Protein AF-A0A7K2NU21-F1 (afdb_monomer_lite)

Sequence (194 aa):
ALTDKDRYQELVTDAHPSIAAFGGMFLLMIFLDFVLEDREIKWLGWLERPLAKLGRIDMLSVCIALIVLLVSATTFGAHAHQHGGTHADKAETVLLAGVAGLITYMVVGGLSGFFEQRLEDEEEREQAAEEKAERAGRPGSPVKLAGKAAFFMFLYLEVLDASFSFDGVIGAFAITNDIVLMALGLGIGAMYVR

Structure (mmCIF, N/CA/C/O backbone):
data_AF-A0A7K2NU21-F1
#
_entry.id   AF-A0A7K2NU21-F1
#
loop_
_atom_site.group_PDB
_atom_site.id
_atom_site.type_symbol
_atom_site.label_atom_id
_atom_site.label_alt_id
_atom_site.label_comp_id
_atom_site.label_asym_id
_atom_site.label_entity_id
_atom_site.label_seq_id
_atom_site.pdbx_PDB_ins_code
_atom_site.Cartn_x
_atom_site.Cartn_y
_atom_site.Cartn_z
_atom_site.occupancy
_atom_site.B_iso_or_equiv
_atom_site.auth_seq_id
_atom_site.auth_comp_id
_atom_site.auth_asym_id
_atom_site.auth_atom_id
_atom_site.pdbx_PDB_model_num
ATOM 1 N N . ALA A 1 1 ? 19.300 -18.934 -9.047 1.00 54.84 1 ALA A N 1
ATOM 2 C CA . ALA A 1 1 ? 19.909 -18.340 -7.840 1.00 54.84 1 ALA A CA 1
ATOM 3 C C . ALA A 1 1 ? 21.140 -19.121 -7.379 1.00 54.84 1 ALA A C 1
ATOM 5 O O . ALA A 1 1 ? 22.228 -18.596 -7.534 1.00 54.84 1 ALA A O 1
ATOM 6 N N . LEU A 1 2 ? 21.010 -20.356 -6.865 1.00 54.38 2 LEU A N 1
ATOM 7 C CA . LEU A 1 2 ? 22.159 -21.104 -6.309 1.00 54.38 2 LEU A CA 1
ATOM 8 C C . LEU A 1 2 ? 23.004 -21.872 -7.345 1.00 54.38 2 LEU A C 1
ATOM 10 O O . LEU A 1 2 ? 24.168 -22.145 -7.084 1.00 54.38 2 LEU A O 1
ATOM 14 N N . THR A 1 3 ? 22.434 -22.226 -8.500 1.00 68.25 3 THR A N 1
ATOM 15 C CA . THR A 1 3 ? 23.104 -23.075 -9.512 1.00 68.25 3 THR A CA 1
ATOM 16 C C . THR A 1 3 ? 23.469 -22.321 -10.792 1.00 68.25 3 THR A C 1
ATOM 18 O O . THR A 1 3 ? 24.432 -22.678 -11.457 1.00 68.25 3 THR A O 1
ATOM 21 N N . ASP A 1 4 ? 22.712 -21.273 -11.124 1.00 69.56 4 ASP A N 1
ATOM 22 C CA . ASP A 1 4 ? 22.934 -20.401 -12.279 1.00 69.56 4 ASP A CA 1
ATOM 23 C C . ASP A 1 4 ? 22.433 -18.993 -11.911 1.00 69.56 4 ASP A C 1
ATOM 25 O O . ASP A 1 4 ? 21.267 -18.815 -11.510 1.00 69.56 4 ASP A O 1
ATOM 29 N N . LYS A 1 5 ? 23.358 -18.030 -11.902 1.00 69.06 5 LYS A N 1
ATOM 30 C CA . LYS A 1 5 ? 23.140 -16.655 -11.432 1.00 69.06 5 LYS A CA 1
ATOM 31 C C . LYS A 1 5 ? 22.675 -15.756 -12.576 1.00 69.06 5 LYS A C 1
ATOM 33 O O . LYS A 1 5 ? 21.717 -15.008 -12.392 1.00 69.06 5 LYS A O 1
ATOM 38 N N . ASP A 1 6 ? 23.279 -15.903 -13.750 1.00 70.88 6 ASP A N 1
ATOM 39 C CA . ASP A 1 6 ? 23.033 -15.045 -14.910 1.00 70.88 6 ASP A CA 1
ATOM 40 C C . ASP A 1 6 ? 21.632 -15.277 -15.478 1.00 70.88 6 ASP A C 1
ATOM 42 O O . ASP A 1 6 ? 20.859 -14.334 -15.643 1.00 70.88 6 ASP A O 1
ATOM 46 N N . ARG A 1 7 ? 21.229 -16.546 -15.624 1.00 70.94 7 ARG A N 1
ATOM 47 C CA . ARG A 1 7 ? 19.871 -16.900 -16.063 1.00 70.94 7 ARG A CA 1
ATOM 48 C C . ARG A 1 7 ? 18.784 -16.437 -15.088 1.00 70.94 7 ARG A C 1
ATOM 50 O O . ARG A 1 7 ? 17.663 -16.141 -15.490 1.00 70.94 7 ARG A O 1
ATOM 57 N N . TYR A 1 8 ? 19.088 -16.390 -13.792 1.00 67.94 8 TYR A N 1
ATOM 58 C CA . TYR A 1 8 ? 18.149 -15.878 -12.792 1.00 67.94 8 TYR A CA 1
ATOM 59 C C . TYR A 1 8 ? 18.015 -14.355 -12.877 1.00 67.94 8 TYR A C 1
ATOM 61 O O . TYR A 1 8 ? 16.905 -13.832 -12.824 1.00 67.94 8 TYR A O 1
ATOM 69 N N . GLN A 1 9 ? 19.137 -13.653 -13.038 1.00 66.38 9 GLN A N 1
ATOM 70 C CA . GLN A 1 9 ? 19.158 -12.203 -13.195 1.00 66.38 9 GLN A CA 1
ATOM 71 C C . GLN A 1 9 ? 18.398 -11.763 -14.452 1.00 66.38 9 GLN A C 1
ATOM 73 O O . GLN A 1 9 ? 17.650 -10.788 -14.396 1.00 66.38 9 GLN A O 1
ATOM 78 N N . GLU A 1 10 ? 18.523 -12.505 -15.552 1.00 70.75 10 GLU A N 1
ATOM 79 C CA . GLU A 1 10 ? 17.780 -12.261 -16.792 1.00 70.75 10 GLU A CA 1
ATOM 80 C C . GLU A 1 10 ? 16.262 -12.396 -16.578 1.00 70.75 10 GLU A C 1
ATOM 82 O O . GLU A 1 10 ? 15.519 -11.452 -16.840 1.00 70.75 10 GLU A O 1
ATOM 87 N N . LEU A 1 11 ? 15.807 -13.498 -15.966 1.00 70.06 11 LEU A N 1
ATOM 88 C CA . LEU A 1 11 ? 14.386 -13.724 -15.662 1.00 70.06 11 LEU A CA 1
ATOM 89 C C . LEU A 1 11 ? 13.786 -12.666 -14.720 1.00 70.06 11 LEU A C 1
ATOM 91 O O . LEU A 1 11 ? 12.651 -12.234 -14.919 1.00 70.06 11 LEU A O 1
ATOM 95 N N . VAL A 1 12 ? 14.528 -12.234 -13.695 1.00 65.19 12 VAL A N 1
ATOM 96 C CA . VAL A 1 12 ? 14.066 -11.193 -12.759 1.00 65.19 12 VAL A CA 1
ATOM 97 C C . VAL A 1 12 ? 13.996 -9.830 -13.442 1.00 65.19 12 VAL A C 1
ATOM 99 O O . VAL A 1 12 ? 13.019 -9.104 -13.262 1.00 65.19 12 VAL A O 1
ATOM 102 N N . THR A 1 13 ? 14.994 -9.496 -14.260 1.00 68.56 13 THR A N 1
ATOM 103 C CA . THR A 1 13 ? 15.014 -8.235 -15.015 1.00 68.56 13 THR A CA 1
ATOM 104 C C . THR A 1 13 ? 13.856 -8.184 -16.010 1.00 68.56 13 THR A C 1
ATOM 106 O O . THR A 1 13 ? 13.206 -7.149 -16.156 1.00 68.56 13 THR A O 1
ATOM 109 N N . ASP A 1 14 ? 13.529 -9.315 -16.634 1.00 69.50 14 ASP A N 1
ATOM 110 C CA . ASP A 1 14 ? 12.402 -9.410 -17.555 1.00 69.50 14 ASP A CA 1
ATOM 111 C C . ASP A 1 14 ? 11.036 -9.293 -16.881 1.00 69.50 14 ASP A C 1
ATOM 113 O O . ASP A 1 14 ? 10.115 -8.725 -17.482 1.00 69.50 14 ASP A O 1
ATOM 117 N N . ALA A 1 15 ? 10.914 -9.786 -15.645 1.00 71.88 15 ALA A N 1
ATOM 118 C CA . ALA A 1 15 ? 9.712 -9.682 -14.823 1.00 71.88 15 ALA A CA 1
ATOM 119 C C . ALA A 1 15 ? 9.545 -8.300 -14.168 1.00 71.88 15 ALA A C 1
ATOM 121 O O . ALA A 1 15 ? 8.423 -7.925 -13.815 1.00 71.88 15 ALA A O 1
ATOM 122 N N . HIS A 1 16 ? 10.620 -7.517 -14.040 1.00 71.19 16 HIS A N 1
ATOM 123 C CA . HIS A 1 16 ? 10.625 -6.228 -13.345 1.00 71.19 16 HIS A CA 1
ATOM 124 C C . HIS A 1 16 ? 9.524 -5.251 -13.811 1.00 71.19 16 HIS A C 1
ATOM 126 O O . HIS A 1 16 ? 8.860 -4.679 -12.948 1.00 71.19 16 HIS A O 1
ATOM 132 N N . PRO A 1 17 ? 9.227 -5.080 -15.120 1.00 77.75 17 PRO A N 1
ATOM 133 C CA . PRO A 1 17 ? 8.130 -4.214 -15.563 1.00 77.75 17 PRO A CA 1
ATOM 134 C C . PRO A 1 17 ? 6.755 -4.664 -15.052 1.00 77.75 17 PRO A C 1
ATOM 136 O O . PRO A 1 17 ? 5.925 -3.829 -14.707 1.00 77.75 17 PRO A O 1
ATOM 139 N N . SER A 1 18 ? 6.520 -5.976 -14.966 1.00 80.94 18 SER A N 1
ATOM 140 C CA . SER A 1 18 ? 5.251 -6.529 -14.478 1.00 80.94 18 SER A CA 1
ATOM 141 C C . SER A 1 18 ? 5.103 -6.361 -12.964 1.00 80.94 18 SER A C 1
ATOM 143 O O . SER A 1 18 ? 4.056 -5.927 -12.491 1.00 80.94 18 SER A O 1
ATOM 145 N N . ILE A 1 19 ? 6.179 -6.615 -12.213 1.00 81.62 19 ILE A N 1
ATOM 146 C CA . ILE A 1 19 ? 6.216 -6.461 -10.755 1.00 81.62 19 ILE A CA 1
ATOM 147 C C . ILE A 1 19 ? 6.038 -4.985 -10.386 1.00 81.62 19 ILE A C 1
ATOM 149 O O . ILE A 1 19 ? 5.215 -4.656 -9.532 1.00 81.62 19 ILE A O 1
ATOM 153 N N . ALA A 1 20 ? 6.756 -4.092 -11.072 1.00 82.94 20 ALA A N 1
ATOM 154 C CA . ALA A 1 20 ? 6.665 -2.655 -10.858 1.00 82.94 20 ALA A CA 1
ATOM 155 C C . ALA A 1 20 ? 5.278 -2.102 -11.213 1.00 82.94 20 ALA A C 1
ATOM 157 O O . ALA A 1 20 ? 4.764 -1.266 -10.481 1.00 82.94 20 ALA A O 1
ATOM 158 N N . ALA A 1 21 ? 4.646 -2.578 -12.291 1.00 86.31 21 ALA A N 1
ATOM 159 C CA . ALA A 1 21 ? 3.298 -2.150 -12.661 1.00 86.31 21 ALA A CA 1
ATOM 160 C C . ALA A 1 21 ? 2.237 -2.647 -11.667 1.00 86.31 21 ALA A C 1
ATOM 162 O O . ALA A 1 21 ? 1.394 -1.865 -11.232 1.00 86.31 21 ALA A O 1
ATOM 163 N N . PHE A 1 22 ? 2.300 -3.921 -11.269 1.00 90.25 22 PHE A N 1
ATOM 164 C CA . PHE A 1 22 ? 1.383 -4.502 -10.287 1.00 90.25 22 PHE A CA 1
ATOM 165 C C . PHE A 1 22 ? 1.494 -3.805 -8.926 1.00 90.25 22 PHE A C 1
ATOM 167 O O . PHE A 1 22 ? 0.512 -3.264 -8.416 1.00 90.25 22 PHE A O 1
ATOM 174 N N . GLY A 1 23 ? 2.703 -3.779 -8.356 1.00 87.88 23 GLY A N 1
ATOM 175 C CA . GLY A 1 23 ? 2.950 -3.171 -7.050 1.00 87.88 23 GLY A CA 1
ATOM 176 C C . GLY A 1 23 ? 2.789 -1.654 -7.080 1.00 87.88 23 GLY A C 1
ATOM 177 O O . GLY A 1 23 ? 2.201 -1.079 -6.171 1.00 87.88 23 GLY A O 1
ATOM 178 N N . GLY A 1 24 ? 3.239 -1.004 -8.155 1.00 88.81 24 GLY A N 1
ATOM 179 C CA . GLY A 1 24 ? 3.106 0.438 -8.344 1.00 88.81 24 GLY A CA 1
ATOM 180 C C . GLY A 1 24 ? 1.651 0.888 -8.401 1.00 88.81 24 GLY A C 1
ATOM 181 O O . GLY A 1 24 ? 1.316 1.884 -7.773 1.00 88.81 24 GLY A O 1
ATOM 182 N N . MET A 1 25 ? 0.769 0.138 -9.070 1.00 92.62 25 MET A N 1
ATOM 183 C CA . MET A 1 25 ? -0.666 0.444 -9.081 1.00 92.62 25 MET A CA 1
ATOM 184 C C . MET A 1 25 ? -1.323 0.251 -7.717 1.00 92.62 25 MET A C 1
ATOM 186 O O . MET A 1 25 ? -2.142 1.074 -7.316 1.00 92.62 25 MET A O 1
ATOM 190 N N . PHE A 1 26 ? -0.945 -0.800 -6.989 1.00 90.94 26 PHE A N 1
ATOM 191 C CA . PHE A 1 26 ? -1.434 -1.031 -5.632 1.00 90.94 26 PHE A CA 1
ATOM 192 C C . PHE A 1 26 ? -1.012 0.098 -4.677 1.00 90.94 26 PHE A C 1
ATOM 194 O O . PHE A 1 26 ? -1.845 0.670 -3.977 1.00 90.94 26 PHE A O 1
ATOM 201 N N . LEU A 1 27 ? 0.269 0.479 -4.696 1.00 90.44 27 LEU A N 1
ATOM 202 C CA . LEU A 1 27 ? 0.791 1.580 -3.882 1.00 90.44 27 LEU A CA 1
ATOM 203 C C . LEU A 1 27 ? 0.230 2.938 -4.313 1.00 90.44 27 LEU A C 1
ATOM 205 O O . LEU A 1 27 ? -0.032 3.781 -3.460 1.00 90.44 27 LEU A O 1
ATOM 209 N N . LEU A 1 28 ? 0.013 3.153 -5.614 1.00 91.81 28 LEU A N 1
ATOM 210 C CA . LEU A 1 28 ? -0.624 4.364 -6.127 1.00 91.81 28 LEU A CA 1
ATOM 211 C C . LEU A 1 28 ? -2.051 4.502 -5.594 1.00 91.81 28 LEU A C 1
ATOM 213 O O . LEU A 1 28 ? -2.435 5.604 -5.221 1.00 91.81 28 LEU A O 1
ATOM 217 N N . MET A 1 29 ? -2.814 3.408 -5.529 1.00 91.75 29 MET A N 1
ATOM 218 C CA . MET A 1 29 ? -4.151 3.421 -4.933 1.00 91.75 29 MET A CA 1
ATOM 219 C C . MET A 1 29 ? -4.101 3.803 -3.452 1.00 91.75 29 MET A C 1
ATOM 221 O O . MET A 1 29 ? -4.783 4.746 -3.065 1.00 91.75 29 MET A O 1
ATOM 225 N N . ILE A 1 30 ? -3.229 3.167 -2.658 1.00 89.56 30 ILE A N 1
ATOM 226 C CA . ILE A 1 30 ? -3.031 3.531 -1.241 1.00 89.56 30 ILE A CA 1
ATOM 227 C C . ILE A 1 30 ? -2.660 5.010 -1.107 1.00 89.56 30 ILE A C 1
ATOM 229 O O . ILE A 1 30 ? -3.207 5.725 -0.273 1.00 89.56 30 ILE A O 1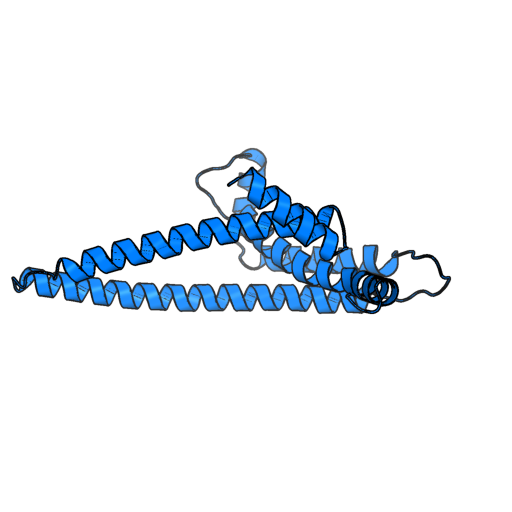
ATOM 233 N N . PHE A 1 31 ? -1.730 5.484 -1.935 1.00 88.75 31 PHE A N 1
ATOM 234 C CA . PHE A 1 31 ? -1.276 6.868 -1.910 1.00 88.75 31 PHE A CA 1
ATOM 235 C C . PHE A 1 31 ? -2.388 7.853 -2.275 1.00 88.75 31 PHE A C 1
ATOM 237 O O . PHE A 1 31 ? -2.521 8.884 -1.620 1.00 88.75 31 PHE A O 1
ATOM 244 N N . LEU A 1 32 ? -3.171 7.565 -3.318 1.00 88.75 32 LEU A N 1
ATOM 245 C CA . LEU A 1 32 ? -4.267 8.428 -3.749 1.00 88.75 32 LEU A CA 1
ATOM 246 C C . LEU A 1 32 ? -5.380 8.459 -2.708 1.00 88.75 32 LEU A C 1
ATOM 248 O O . LEU A 1 32 ? -5.830 9.552 -2.377 1.00 88.75 32 LEU A O 1
ATOM 252 N N . ASP A 1 33 ? -5.771 7.309 -2.166 1.00 86.62 33 ASP A N 1
ATOM 253 C CA . ASP A 1 33 ? -6.796 7.239 -1.125 1.00 86.62 33 ASP A CA 1
ATOM 254 C C . ASP A 1 33 ? -6.329 7.981 0.130 1.00 86.62 33 ASP A C 1
ATOM 256 O O . ASP A 1 33 ? -7.052 8.839 0.628 1.00 86.62 33 ASP A O 1
ATOM 260 N N . PHE A 1 34 ? -5.071 7.792 0.543 1.00 84.69 34 PHE A N 1
ATOM 261 C CA . PHE A 1 34 ? -4.473 8.583 1.614 1.00 84.69 34 PHE A CA 1
ATOM 262 C C . PHE A 1 34 ? -4.521 10.082 1.289 1.00 84.69 34 PHE A C 1
ATOM 264 O O . PHE A 1 34 ? -5.067 10.873 2.045 1.00 84.69 34 PHE A O 1
ATOM 271 N N . VAL A 1 35 ? -3.960 10.539 0.171 1.00 83.81 35 VAL A N 1
ATOM 272 C CA . VAL A 1 35 ? -3.847 11.978 -0.132 1.00 83.81 35 VAL A CA 1
ATOM 273 C C . VAL A 1 35 ? -5.205 12.674 -0.293 1.00 83.81 35 VAL A C 1
ATOM 275 O O . VAL A 1 35 ? -5.314 13.870 -0.008 1.00 83.81 35 VAL A O 1
ATOM 278 N N . LEU A 1 36 ? -6.218 11.951 -0.761 1.00 83.56 36 LEU A N 1
ATOM 279 C CA . LEU A 1 36 ? -7.566 12.463 -0.978 1.00 83.56 36 LEU A CA 1
ATOM 280 C C . LEU A 1 36 ? -8.442 12.410 0.288 1.00 83.56 36 LEU A C 1
ATOM 282 O O . LEU A 1 36 ? -9.469 13.085 0.331 1.00 83.56 36 LEU A O 1
ATOM 286 N N . GLU A 1 37 ? -8.032 11.682 1.324 1.00 81.75 37 GLU A N 1
ATOM 287 C CA . GLU A 1 37 ? -8.730 11.610 2.608 1.00 81.75 37 GLU A CA 1
ATOM 288 C C . GLU A 1 37 ? -8.662 12.931 3.401 1.00 81.75 37 GLU A C 1
ATOM 290 O O . GLU A 1 37 ? -7.644 13.635 3.434 1.00 81.75 37 GLU A O 1
ATOM 295 N N . ASP A 1 38 ? -9.757 13.275 4.088 1.00 77.00 38 ASP A N 1
ATOM 296 C CA . ASP A 1 38 ? -9.816 14.460 4.946 1.00 77.00 38 ASP A CA 1
ATOM 297 C C . ASP A 1 38 ? -9.231 14.174 6.337 1.00 77.00 38 ASP A C 1
ATOM 299 O O . ASP A 1 38 ? -9.943 13.838 7.280 1.00 77.00 38 ASP A O 1
ATOM 303 N N . ARG A 1 39 ? -7.910 14.321 6.472 1.00 77.25 39 ARG A N 1
ATOM 304 C CA . ARG A 1 39 ? -7.205 14.144 7.753 1.00 77.25 39 ARG A CA 1
ATOM 305 C C . ARG A 1 39 ? -7.237 15.386 8.644 1.00 77.25 39 ARG A C 1
ATOM 307 O O . ARG A 1 39 ? -7.166 16.521 8.166 1.00 77.25 39 ARG A O 1
ATOM 314 N N . GLU A 1 40 ? -7.201 15.161 9.959 1.00 69.56 40 GLU A N 1
ATOM 315 C CA . GLU A 1 40 ? -7.105 16.224 10.973 1.00 69.56 40 GLU A CA 1
ATOM 316 C C . GLU A 1 40 ? -5.756 16.965 10.930 1.00 69.56 40 GLU A C 1
ATOM 318 O O . GLU A 1 40 ? -5.703 18.194 11.027 1.00 69.56 40 GLU A O 1
ATOM 323 N N . ILE A 1 41 ? -4.657 16.228 10.733 1.00 73.81 41 ILE A N 1
ATOM 324 C CA . ILE A 1 41 ? -3.298 16.778 10.660 1.00 73.81 41 ILE A CA 1
ATOM 325 C C . ILE A 1 41 ? -2.892 16.914 9.189 1.00 73.81 41 ILE A C 1
ATOM 327 O O . ILE A 1 41 ? -2.601 15.922 8.521 1.00 73.81 41 ILE A O 1
ATOM 331 N N . LYS A 1 42 ? -2.837 18.159 8.698 1.00 76.75 42 LYS A N 1
ATOM 332 C CA . LYS A 1 42 ? -2.416 18.497 7.326 1.00 76.75 42 LYS A CA 1
ATOM 333 C C . LYS A 1 42 ? -1.029 19.129 7.346 1.00 76.75 42 LYS A C 1
ATOM 335 O O . LYS A 1 42 ? -0.877 20.236 7.864 1.00 76.75 42 LYS A O 1
ATOM 340 N N . TRP A 1 43 ? -0.026 18.454 6.785 1.00 75.56 43 TRP A N 1
ATOM 341 C CA . TRP A 1 43 ? 1.353 18.964 6.735 1.00 75.56 43 TRP A CA 1
ATOM 342 C C . TRP A 1 43 ? 1.483 20.101 5.711 1.00 75.56 43 TRP A C 1
ATOM 344 O O . TRP A 1 43 ? 2.119 21.118 5.986 1.00 75.56 43 TRP A O 1
ATOM 354 N N . LEU A 1 44 ? 0.826 19.974 4.551 1.00 76.94 44 LEU A N 1
ATOM 355 C CA . LEU A 1 44 ? 0.770 20.984 3.488 1.00 76.94 44 LEU A CA 1
ATOM 356 C C . LEU A 1 44 ? -0.678 21.448 3.250 1.00 76.94 44 LEU A C 1
ATOM 358 O O . LEU A 1 44 ? -1.292 21.183 2.215 1.00 76.94 44 LEU A O 1
ATOM 362 N N . GLY A 1 45 ? -1.223 22.233 4.182 1.00 74.94 45 GLY A N 1
ATOM 363 C CA . GLY A 1 45 ? -2.631 22.658 4.155 1.00 74.94 45 GLY A CA 1
ATOM 364 C C . GLY A 1 45 ? -3.111 23.369 2.875 1.00 74.94 45 GLY A C 1
ATOM 365 O O . GLY A 1 45 ? -4.292 23.288 2.548 1.00 74.94 45 GLY A O 1
ATOM 366 N N . TRP A 1 46 ? -2.238 24.043 2.120 1.00 82.56 46 TRP A N 1
ATOM 367 C CA . TRP A 1 46 ? -2.597 24.689 0.845 1.00 82.56 46 TRP A CA 1
ATOM 368 C C . TRP A 1 46 ? -2.857 23.714 -0.317 1.00 82.56 46 TRP A C 1
ATOM 370 O O . TRP A 1 46 ? -3.685 24.010 -1.176 1.00 82.56 46 TRP A O 1
ATOM 380 N N . LEU A 1 47 ? -2.191 22.556 -0.321 1.00 77.69 47 LEU A N 1
ATOM 381 C CA . LEU A 1 47 ? -2.315 21.514 -1.341 1.00 77.69 47 LEU A CA 1
ATOM 382 C C . LEU A 1 47 ? -3.331 20.456 -0.897 1.00 77.69 47 LEU A C 1
ATOM 384 O O . LEU A 1 47 ? -4.149 20.011 -1.690 1.00 77.69 47 LEU A O 1
ATOM 388 N N . GLU A 1 48 ? -3.354 20.122 0.393 1.00 76.94 48 GLU A N 1
ATOM 389 C CA . GLU A 1 48 ? -4.254 19.103 0.942 1.00 76.94 48 GLU A CA 1
ATOM 390 C C . GLU A 1 48 ? -5.720 19.563 1.005 1.00 76.94 48 GLU A C 1
ATOM 392 O O . GLU A 1 48 ? -6.622 18.760 0.813 1.00 76.94 48 GLU A O 1
ATOM 397 N N . ARG A 1 49 ? -6.012 20.856 1.217 1.00 75.00 49 ARG A N 1
ATOM 398 C CA . ARG A 1 49 ? -7.402 21.365 1.238 1.00 75.00 49 ARG A CA 1
ATOM 399 C C . ARG A 1 49 ? -8.166 21.184 -0.086 1.00 75.00 49 ARG A C 1
ATOM 401 O O . ARG A 1 49 ? -9.317 20.747 -0.025 1.00 75.00 49 ARG A O 1
ATOM 408 N N . PRO A 1 50 ? -7.616 21.537 -1.266 1.00 77.06 50 PRO A N 1
ATOM 409 C CA . PRO A 1 50 ? -8.295 21.265 -2.530 1.00 77.06 50 PRO A CA 1
ATOM 410 C C . PRO A 1 50 ? -8.340 19.766 -2.849 1.00 77.06 50 PRO A C 1
ATOM 412 O O . PRO A 1 50 ? -9.368 19.308 -3.340 1.00 77.06 50 PRO A O 1
ATOM 415 N N . LEU A 1 51 ? -7.293 18.999 -2.525 1.00 76.50 51 LEU A N 1
ATOM 416 C CA . LEU A 1 51 ? -7.251 17.552 -2.779 1.00 76.50 51 LEU A CA 1
ATOM 417 C C . LEU A 1 51 ? -8.264 16.782 -1.916 1.00 76.50 51 LEU A C 1
ATOM 419 O O . LEU A 1 51 ? -9.038 16.006 -2.467 1.00 76.50 51 LEU A O 1
ATOM 423 N N . ALA A 1 52 ? -8.392 17.102 -0.626 1.00 75.31 52 ALA A N 1
ATOM 424 C CA . ALA A 1 52 ? -9.427 16.537 0.248 1.00 75.31 52 ALA A CA 1
ATOM 425 C C . ALA A 1 52 ? -10.853 16.856 -0.242 1.00 75.31 52 ALA A C 1
ATOM 427 O O . ALA A 1 52 ? -11.794 16.084 -0.072 1.00 75.31 52 ALA A O 1
ATOM 428 N N . LYS A 1 53 ? -11.042 18.001 -0.916 1.00 73.25 53 LYS A N 1
ATOM 429 C CA . LYS A 1 53 ? -12.333 18.342 -1.528 1.00 73.25 53 LYS A CA 1
ATOM 430 C C . LYS A 1 53 ? -12.640 17.477 -2.756 1.00 73.25 53 LYS A C 1
ATOM 432 O O . LYS A 1 53 ? -13.816 17.195 -2.983 1.00 73.25 53 LYS A O 1
ATOM 437 N N . LEU A 1 54 ? -11.620 17.083 -3.525 1.00 72.94 54 LEU A N 1
ATOM 438 C CA . LEU A 1 54 ? -11.743 16.137 -4.641 1.00 72.94 54 LEU A CA 1
ATOM 439 C C . LEU A 1 54 ? -11.954 14.694 -4.154 1.00 72.94 54 LEU A C 1
ATOM 441 O O . LEU A 1 54 ? -12.648 13.940 -4.829 1.00 72.94 54 LEU A O 1
ATOM 445 N N . GLY A 1 55 ? -11.423 14.341 -2.982 1.00 66.19 55 GLY A N 1
ATOM 446 C CA . GLY A 1 55 ? -11.557 13.011 -2.381 1.00 66.19 55 GLY A CA 1
ATOM 447 C C . GLY A 1 55 ? -12.955 12.613 -1.929 1.00 66.19 55 GLY A C 1
ATOM 448 O O . GLY A 1 55 ? -13.211 11.439 -1.722 1.00 66.19 55 GLY A O 1
ATOM 449 N N . ARG A 1 56 ? -13.908 13.552 -1.875 1.00 66.31 56 ARG A N 1
ATOM 450 C CA . ARG A 1 56 ? -15.333 13.237 -1.652 1.00 66.31 56 ARG A CA 1
ATOM 451 C C . ARG A 1 56 ? -15.980 12.404 -2.762 1.00 66.31 56 ARG A C 1
ATOM 453 O O . ARG A 1 56 ? -17.145 12.037 -2.642 1.00 66.31 56 ARG A O 1
ATOM 460 N N . ILE A 1 57 ? -15.284 12.203 -3.876 1.00 76.50 57 ILE A N 1
ATOM 461 C CA . ILE A 1 57 ? -15.735 11.359 -4.974 1.00 76.50 57 ILE A CA 1
ATOM 462 C C . ILE A 1 57 ? -14.931 10.062 -4.877 1.00 76.50 57 ILE A C 1
ATOM 464 O O . ILE A 1 57 ? -13.819 10.005 -5.390 1.00 76.50 57 ILE A O 1
ATOM 468 N N . ASP A 1 58 ? -15.501 9.025 -4.263 1.00 68.62 58 ASP A N 1
ATOM 469 C CA . ASP A 1 58 ? -14.806 7.750 -3.998 1.00 68.62 58 ASP A CA 1
ATOM 470 C C . ASP A 1 58 ? -14.205 7.105 -5.266 1.00 68.62 58 ASP A C 1
ATOM 472 O O . ASP A 1 58 ? -13.171 6.449 -5.225 1.00 68.62 58 ASP A O 1
ATOM 476 N N . MET A 1 59 ? -14.807 7.327 -6.441 1.00 79.88 59 MET A N 1
ATOM 477 C CA . MET A 1 59 ? -14.296 6.814 -7.724 1.00 79.88 59 MET A CA 1
ATOM 478 C C . MET A 1 59 ? -13.177 7.658 -8.356 1.00 79.88 59 MET A C 1
ATOM 480 O O . MET A 1 59 ? -12.618 7.271 -9.385 1.00 79.88 59 MET A O 1
ATOM 484 N N . LEU A 1 60 ? -12.855 8.825 -7.799 1.00 84.25 60 LEU A N 1
ATOM 485 C CA . LEU A 1 60 ? -11.879 9.738 -8.391 1.00 84.25 60 LEU A CA 1
ATOM 486 C C . LEU A 1 60 ? -10.452 9.193 -8.285 1.00 84.25 60 LEU A C 1
ATOM 488 O O . LEU A 1 60 ? -9.703 9.324 -9.255 1.00 84.25 60 LEU A O 1
ATOM 492 N N . SER A 1 61 ? -10.094 8.530 -7.180 1.00 85.25 61 SER A N 1
ATOM 493 C CA . SER A 1 61 ? -8.787 7.876 -7.028 1.00 85.25 61 SER A CA 1
ATOM 494 C C . SER A 1 61 ? -8.587 6.788 -8.086 1.00 85.25 61 SER A C 1
ATOM 496 O O . SER A 1 61 ? -7.591 6.810 -8.809 1.00 85.25 61 SER A O 1
ATOM 498 N N . VAL A 1 62 ? -9.589 5.926 -8.282 1.00 88.12 62 VAL A N 1
ATOM 499 C CA . VAL A 1 62 ? -9.594 4.869 -9.309 1.00 88.12 62 VAL A CA 1
ATOM 500 C C . VAL A 1 62 ? -9.458 5.451 -10.720 1.00 88.12 62 VAL A C 1
ATOM 502 O O . VAL A 1 62 ? -8.648 4.974 -11.515 1.00 88.12 62 VAL A O 1
ATOM 505 N N . CYS A 1 63 ? -10.207 6.509 -11.046 1.00 87.31 63 CYS A N 1
ATOM 506 C CA . CYS A 1 63 ? -10.118 7.173 -12.350 1.00 87.31 63 CYS A CA 1
ATOM 507 C C . CYS A 1 63 ? -8.724 7.758 -12.611 1.00 87.31 63 CYS A C 1
ATOM 509 O O . CYS A 1 63 ? -8.175 7.576 -13.698 1.00 87.31 63 CYS A O 1
ATOM 511 N N . ILE A 1 64 ? -8.133 8.438 -11.622 1.00 89.00 64 ILE A N 1
ATOM 512 C CA . ILE A 1 64 ? -6.772 8.978 -11.731 1.00 89.00 64 ILE A CA 1
ATOM 513 C C . ILE A 1 64 ? -5.766 7.838 -11.897 1.00 89.00 64 ILE A C 1
ATOM 515 O O . ILE A 1 64 ? -4.911 7.917 -12.777 1.00 89.00 64 ILE A O 1
ATOM 519 N N . ALA A 1 65 ? -5.895 6.763 -11.118 1.00 90.12 65 ALA A N 1
ATOM 520 C CA . ALA A 1 65 ? -5.022 5.601 -11.206 1.00 90.12 65 ALA A CA 1
ATOM 521 C C . ALA A 1 65 ? -5.072 4.953 -12.601 1.00 90.12 65 ALA A C 1
ATOM 523 O O . ALA A 1 65 ? -4.028 4.664 -13.179 1.00 90.12 65 ALA A O 1
ATOM 524 N N . LEU A 1 66 ? -6.260 4.800 -13.194 1.00 89.38 66 LEU A N 1
ATOM 525 C CA . LEU A 1 66 ? -6.417 4.278 -14.556 1.00 89.38 66 LEU A CA 1
ATOM 526 C C . LEU A 1 66 ? -5.812 5.202 -15.622 1.00 89.38 66 LEU A C 1
ATOM 528 O O . LEU A 1 66 ? -5.196 4.715 -16.570 1.00 89.38 66 LEU A O 1
ATOM 532 N N . ILE A 1 67 ? -5.941 6.525 -15.470 1.00 89.56 67 ILE A N 1
ATOM 533 C CA . ILE A 1 67 ? -5.296 7.494 -16.371 1.00 89.56 67 ILE A CA 1
ATOM 534 C C . ILE A 1 67 ? -3.773 7.383 -16.257 1.00 89.56 67 ILE A C 1
ATOM 536 O O . ILE A 1 67 ? -3.088 7.304 -17.276 1.00 89.56 67 ILE A O 1
ATOM 540 N N . VAL A 1 68 ? -3.238 7.336 -15.035 1.00 89.31 68 VAL A N 1
ATOM 541 C CA . VAL A 1 68 ? -1.799 7.177 -14.787 1.00 89.31 68 VAL A CA 1
ATOM 542 C C . VAL A 1 68 ? -1.296 5.849 -15.347 1.00 89.31 68 VAL A C 1
ATOM 544 O O . VAL A 1 68 ? -0.239 5.830 -15.973 1.00 89.31 68 VAL A O 1
ATOM 547 N N . LEU A 1 69 ? -2.057 4.760 -15.208 1.00 88.62 69 LEU A N 1
ATOM 548 C CA . LEU A 1 69 ? -1.727 3.459 -15.788 1.00 88.62 69 LEU A CA 1
ATOM 549 C C . LEU A 1 69 ? -1.682 3.518 -17.317 1.00 88.62 69 LEU A C 1
ATOM 551 O O . LEU A 1 69 ? -0.726 3.039 -17.922 1.00 88.62 69 LEU A O 1
ATOM 555 N N . LEU A 1 70 ? -2.680 4.143 -17.945 1.00 85.44 70 LEU A N 1
ATOM 556 C CA . LEU A 1 70 ? -2.751 4.288 -19.397 1.00 85.44 70 LEU A CA 1
ATOM 557 C C . LEU A 1 70 ? -1.600 5.144 -19.938 1.00 85.44 70 LEU A C 1
ATOM 559 O O . LEU A 1 70 ? -0.961 4.774 -20.924 1.00 85.44 70 LEU A O 1
ATOM 563 N N . VAL A 1 71 ? -1.297 6.268 -19.284 1.00 85.56 71 VAL A N 1
ATOM 564 C CA . VAL A 1 71 ? -0.142 7.109 -19.631 1.00 85.56 71 VAL A CA 1
ATOM 565 C C . VAL A 1 71 ? 1.150 6.325 -19.427 1.00 85.56 71 VAL A C 1
ATOM 567 O O . VAL A 1 71 ? 2.021 6.353 -20.291 1.00 85.56 71 VAL A O 1
ATOM 570 N N . SER A 1 72 ? 1.270 5.569 -18.337 1.00 80.75 72 SER A N 1
ATOM 571 C CA . SER A 1 72 ? 2.479 4.796 -18.048 1.00 80.75 72 SER A CA 1
ATOM 572 C C . SER A 1 72 ? 2.699 3.680 -19.069 1.00 80.75 72 SER A C 1
ATOM 574 O O . SER A 1 72 ? 3.806 3.507 -19.566 1.00 80.75 72 SER A O 1
ATOM 576 N N . ALA A 1 73 ? 1.643 2.971 -19.464 1.00 78.50 73 ALA A N 1
ATOM 577 C CA . ALA A 1 73 ? 1.717 1.938 -20.490 1.00 78.50 73 ALA A CA 1
ATOM 578 C C . ALA A 1 73 ? 2.055 2.511 -21.874 1.00 78.50 73 ALA A C 1
ATOM 580 O O . ALA A 1 73 ? 2.884 1.952 -22.588 1.00 78.50 73 ALA A O 1
ATOM 581 N N . THR A 1 74 ? 1.460 3.649 -22.242 1.00 74.69 74 THR A N 1
ATOM 582 C CA . THR A 1 74 ? 1.686 4.279 -23.554 1.00 74.69 74 THR A CA 1
ATOM 583 C C . THR A 1 74 ? 3.030 4.998 -23.657 1.00 74.69 74 THR A C 1
ATOM 585 O O . THR A 1 74 ? 3.578 5.078 -24.748 1.00 74.69 74 THR A O 1
ATOM 588 N N . THR A 1 75 ? 3.594 5.494 -22.552 1.00 71.06 75 THR A N 1
ATOM 589 C CA . THR A 1 75 ? 4.882 6.213 -22.554 1.00 71.06 75 THR A CA 1
ATOM 590 C C . THR A 1 75 ? 6.060 5.317 -22.178 1.00 71.06 75 THR A C 1
ATOM 592 O O . THR A 1 75 ? 7.051 5.291 -22.899 1.00 71.06 75 THR A O 1
ATOM 595 N N . PHE A 1 76 ? 5.970 4.533 -21.102 1.00 63.16 76 PHE A N 1
ATOM 596 C CA . PHE A 1 76 ? 7.056 3.650 -20.663 1.00 63.16 76 PHE A CA 1
ATOM 597 C C . PHE A 1 76 ? 7.014 2.280 -21.346 1.00 63.16 76 PHE A C 1
ATOM 599 O O . PHE A 1 76 ? 8.070 1.704 -21.586 1.00 63.16 76 PHE A O 1
ATOM 606 N N . GLY A 1 77 ? 5.831 1.771 -21.709 1.00 56.44 77 GLY A N 1
ATOM 607 C CA . GLY A 1 77 ? 5.700 0.522 -22.471 1.00 56.44 77 GLY A CA 1
ATOM 608 C C . GLY A 1 77 ? 6.081 0.667 -23.948 1.00 56.44 77 GLY A C 1
ATOM 609 O O . GLY A 1 77 ? 6.715 -0.230 -24.496 1.00 56.44 77 GLY A O 1
ATOM 610 N N . ALA A 1 78 ? 5.783 1.815 -24.572 1.00 53.41 78 ALA A N 1
ATOM 611 C CA . ALA A 1 78 ? 6.098 2.061 -25.985 1.00 53.41 78 ALA A CA 1
ATOM 612 C C . ALA A 1 78 ? 7.527 2.592 -26.239 1.00 53.41 78 ALA A C 1
ATOM 614 O O . ALA A 1 78 ? 8.038 2.457 -27.351 1.00 53.41 78 ALA A O 1
ATOM 615 N N . HIS A 1 79 ? 8.191 3.183 -25.234 1.00 51.66 79 HIS A N 1
ATOM 616 C CA . HIS A 1 79 ? 9.541 3.761 -25.365 1.00 51.66 79 HIS A CA 1
ATOM 617 C C . HIS A 1 79 ? 10.637 3.021 -24.576 1.00 51.66 79 HIS A C 1
ATOM 619 O O . HIS A 1 79 ? 11.745 3.545 -24.432 1.00 51.66 79 HIS A O 1
ATOM 625 N N . ALA A 1 80 ? 10.376 1.807 -24.076 1.00 47.62 80 ALA A N 1
ATOM 626 C CA . ALA A 1 80 ? 11.384 0.986 -23.402 1.00 47.62 80 ALA A CA 1
ATOM 627 C C . ALA A 1 80 ? 12.467 0.506 -24.389 1.00 47.62 80 ALA A C 1
ATOM 629 O O . ALA A 1 80 ? 12.407 -0.582 -24.957 1.00 47.62 80 ALA A O 1
ATOM 630 N N . HIS A 1 81 ? 13.489 1.333 -24.599 1.00 43.84 81 HIS A N 1
ATOM 631 C CA . HIS A 1 81 ? 14.717 0.937 -25.274 1.00 43.84 81 HIS A CA 1
ATOM 632 C C . HIS A 1 81 ? 15.532 0.002 -24.364 1.00 43.84 81 HIS A C 1
ATOM 634 O O . HIS A 1 81 ? 16.102 0.450 -23.371 1.00 43.84 81 HIS A O 1
ATOM 640 N N . GLN A 1 82 ? 15.664 -1.277 -24.728 1.00 46.91 82 GLN A N 1
ATOM 641 C CA . GLN A 1 82 ? 16.761 -2.131 -24.254 1.00 46.91 82 GLN A CA 1
ATOM 642 C C . GLN A 1 82 ? 17.611 -2.622 -25.434 1.00 46.91 82 GLN A C 1
ATOM 644 O O . GLN A 1 82 ? 17.126 -2.818 -26.548 1.00 46.91 82 GLN A O 1
ATOM 649 N N . HIS A 1 83 ? 18.921 -2.727 -25.186 1.00 43.25 83 HIS A N 1
ATOM 650 C CA . HIS A 1 83 ? 19.959 -3.123 -26.139 1.00 43.25 83 HIS A 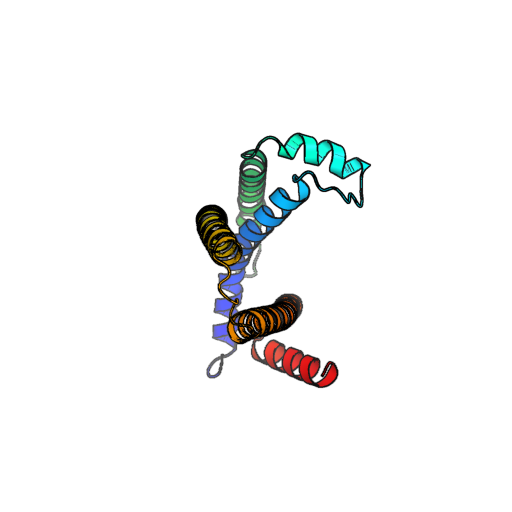CA 1
ATOM 651 C C . HIS A 1 83 ? 19.605 -4.455 -26.820 1.00 43.25 83 HIS A C 1
ATOM 653 O O . HIS A 1 83 ? 19.641 -5.490 -26.167 1.00 43.25 83 HIS A O 1
ATOM 659 N N . GLY A 1 84 ? 19.296 -4.445 -28.123 1.00 43.28 84 GLY A N 1
ATOM 660 C CA . GLY A 1 84 ? 19.056 -5.700 -28.855 1.00 43.28 84 GLY A CA 1
ATOM 661 C C . GLY A 1 84 ? 18.076 -5.681 -30.032 1.00 43.28 84 GLY A C 1
ATOM 662 O O . GLY A 1 84 ? 17.572 -6.739 -30.388 1.00 43.28 84 GLY A O 1
ATOM 663 N N . GLY A 1 85 ? 17.776 -4.529 -30.647 1.00 40.97 85 GLY A N 1
ATOM 664 C CA . GLY A 1 85 ? 17.185 -4.466 -31.998 1.00 40.97 85 GLY A CA 1
ATOM 665 C C . GLY A 1 85 ? 15.807 -5.114 -32.214 1.00 40.97 85 GLY A C 1
ATOM 666 O O . GLY A 1 85 ? 15.383 -5.232 -33.359 1.00 40.97 85 GLY A O 1
ATOM 667 N N . THR A 1 86 ? 15.094 -5.518 -31.163 1.00 43.00 86 THR A N 1
ATOM 668 C CA . THR A 1 86 ? 13.763 -6.126 -31.266 1.00 43.00 86 THR A CA 1
ATOM 669 C C . THR A 1 86 ? 12.797 -5.390 -30.344 1.00 43.00 86 THR A C 1
ATOM 671 O O . THR A 1 86 ? 12.981 -5.331 -29.132 1.00 43.00 86 THR A O 1
ATOM 674 N N . HIS A 1 87 ? 11.786 -4.756 -30.939 1.00 48.94 87 HIS A N 1
ATOM 675 C CA . HIS A 1 87 ? 10.696 -4.108 -30.216 1.00 48.94 87 HIS A CA 1
ATOM 676 C C . HIS A 1 87 ? 9.837 -5.189 -29.548 1.00 48.94 87 HIS A C 1
ATOM 678 O O . HIS A 1 87 ? 8.965 -5.768 -30.191 1.00 48.94 87 HIS A O 1
ATOM 684 N N . ALA A 1 88 ? 10.103 -5.500 -28.281 1.00 52.62 88 ALA A N 1
ATOM 685 C CA . ALA A 1 88 ? 9.189 -6.292 -27.469 1.00 52.62 88 ALA A CA 1
ATOM 686 C C . ALA A 1 88 ? 8.206 -5.331 -26.792 1.00 52.62 88 ALA A C 1
ATOM 688 O O . ALA A 1 88 ? 8.561 -4.633 -25.843 1.00 52.62 88 ALA A O 1
ATOM 689 N N . ASP A 1 89 ? 6.989 -5.263 -27.324 1.00 57.78 89 ASP A N 1
ATOM 690 C CA . ASP A 1 89 ? 5.902 -4.448 -26.790 1.00 57.78 89 ASP A CA 1
ATOM 691 C C . ASP A 1 89 ? 5.477 -4.997 -25.414 1.00 57.78 89 ASP A C 1
ATOM 693 O O . ASP A 1 89 ? 4.687 -5.933 -25.310 1.00 57.78 89 ASP A O 1
ATOM 697 N N . LYS A 1 90 ? 6.070 -4.477 -24.329 1.00 65.88 90 LYS A N 1
ATOM 698 C CA . LYS A 1 90 ? 5.712 -4.852 -22.946 1.00 65.88 90 LYS A CA 1
ATOM 699 C C . LYS A 1 90 ? 4.533 -4.025 -22.410 1.00 65.88 90 LYS A C 1
ATOM 701 O O . LYS A 1 90 ? 4.195 -4.155 -21.231 1.00 65.88 90 LYS A O 1
ATOM 706 N N . ALA A 1 91 ? 3.891 -3.196 -23.242 1.00 67.69 91 ALA A N 1
ATOM 707 C CA . ALA A 1 91 ? 2.749 -2.378 -22.835 1.00 67.69 91 ALA A CA 1
ATOM 708 C C . ALA A 1 91 ? 1.556 -3.237 -22.384 1.00 67.69 91 ALA A C 1
ATOM 710 O O . ALA A 1 91 ? 0.928 -2.918 -21.375 1.00 67.69 91 ALA A O 1
ATOM 711 N N . GLU A 1 92 ? 1.291 -4.360 -23.061 1.00 76.00 92 GLU A N 1
ATOM 712 C CA . GLU A 1 92 ? 0.244 -5.313 -22.662 1.00 76.00 92 GLU A CA 1
ATOM 713 C C . GLU A 1 92 ? 0.514 -5.888 -21.264 1.00 76.00 92 GLU A C 1
ATOM 715 O O . GLU A 1 92 ? -0.367 -5.878 -20.404 1.00 76.00 92 GLU A O 1
ATOM 720 N N . THR A 1 93 ? 1.756 -6.306 -20.996 1.00 79.06 93 THR A N 1
ATOM 721 C CA . THR A 1 93 ? 2.172 -6.838 -19.691 1.00 79.06 93 THR A CA 1
ATOM 722 C C . THR A 1 93 ? 1.999 -5.806 -18.577 1.00 79.06 93 THR A C 1
ATOM 724 O O . THR A 1 93 ? 1.527 -6.147 -17.495 1.00 79.06 93 THR A O 1
ATOM 727 N N . VAL A 1 94 ? 2.351 -4.541 -18.832 1.00 81.75 94 VAL A N 1
ATOM 728 C CA . VAL A 1 94 ? 2.200 -3.440 -17.866 1.00 81.75 94 VAL A CA 1
ATOM 729 C C . VAL A 1 94 ? 0.726 -3.147 -17.589 1.00 81.75 94 VAL A C 1
ATOM 731 O O . VAL A 1 94 ? 0.349 -2.987 -16.430 1.00 81.75 94 VAL A O 1
ATOM 734 N N . LEU A 1 95 ? -0.121 -3.122 -18.622 1.00 84.56 95 LEU A N 1
ATOM 735 C CA . LEU A 1 95 ? -1.561 -2.905 -18.469 1.00 84.56 95 LEU A CA 1
ATOM 736 C C . LEU A 1 95 ? -2.225 -4.038 -17.687 1.00 84.56 95 LEU A C 1
ATOM 738 O O . LEU A 1 95 ? -2.943 -3.771 -16.726 1.00 84.56 95 LEU A O 1
ATOM 742 N N . LEU A 1 96 ? -1.962 -5.295 -18.057 1.00 87.81 96 LEU A N 1
ATOM 743 C CA . LEU A 1 96 ? -2.527 -6.462 -17.377 1.00 87.81 96 LEU A CA 1
ATOM 744 C C . LEU A 1 96 ? -2.078 -6.531 -15.915 1.00 87.81 96 LEU A C 1
ATOM 746 O O . LEU A 1 96 ? -2.913 -6.698 -15.026 1.00 87.81 96 LEU A O 1
ATOM 750 N N . ALA A 1 97 ? -0.780 -6.358 -15.654 1.00 88.88 97 ALA A N 1
ATOM 751 C CA . ALA A 1 97 ? -0.243 -6.367 -14.298 1.00 88.88 97 ALA A CA 1
ATOM 752 C C . ALA A 1 97 ? -0.774 -5.190 -13.464 1.00 88.88 97 ALA A C 1
ATOM 754 O O . ALA A 1 97 ? -1.152 -5.378 -12.309 1.00 88.88 97 ALA A O 1
ATOM 755 N N . GLY A 1 98 ? -0.876 -3.994 -14.049 1.00 89.56 98 GLY A N 1
ATOM 756 C CA . GLY A 1 98 ? -1.425 -2.820 -13.376 1.00 89.56 98 GLY A CA 1
ATOM 757 C C . GLY A 1 98 ? -2.912 -2.957 -13.035 1.00 89.56 98 GLY A C 1
ATOM 758 O O . GLY A 1 98 ? -3.321 -2.635 -11.920 1.00 89.56 98 GLY A O 1
ATOM 759 N N . VAL A 1 99 ? -3.719 -3.505 -13.951 1.00 91.94 99 VAL A N 1
ATOM 760 C CA . VAL A 1 99 ? -5.134 -3.822 -13.689 1.00 91.94 99 VAL A CA 1
ATOM 761 C C . VAL A 1 99 ? -5.258 -4.902 -12.614 1.00 91.94 99 VAL A C 1
ATOM 763 O O . VAL A 1 99 ? -6.092 -4.771 -11.722 1.00 91.94 99 VAL A O 1
ATOM 766 N N . ALA A 1 100 ? -4.412 -5.936 -12.637 1.00 92.44 100 ALA A N 1
ATOM 767 C CA . ALA A 1 100 ? -4.387 -6.953 -11.586 1.00 92.44 100 ALA A CA 1
ATOM 768 C C . ALA A 1 100 ? -4.042 -6.357 -10.207 1.00 92.44 100 ALA A C 1
ATOM 770 O O . ALA A 1 100 ? -4.649 -6.745 -9.206 1.00 92.44 100 ALA A O 1
ATOM 771 N N . GLY A 1 101 ? -3.127 -5.383 -10.151 1.00 91.25 101 GLY A N 1
ATOM 772 C CA . GLY A 1 101 ? -2.811 -4.633 -8.931 1.00 91.25 101 GLY A CA 1
ATOM 773 C C . GLY A 1 101 ? -4.010 -3.839 -8.410 1.00 91.25 101 GLY A C 1
ATOM 774 O O . GLY A 1 101 ? -4.342 -3.917 -7.228 1.00 91.25 101 GLY A O 1
ATOM 775 N N . LEU A 1 102 ? -4.726 -3.153 -9.306 1.00 92.25 102 LEU A N 1
ATOM 776 C CA . LEU A 1 102 ? -5.942 -2.406 -8.975 1.00 92.25 102 LEU A CA 1
ATOM 777 C C . LEU A 1 102 ? -7.078 -3.319 -8.486 1.00 92.25 102 LEU A C 1
ATOM 779 O O . LEU A 1 102 ? -7.718 -3.017 -7.482 1.00 92.25 102 LEU A O 1
ATOM 783 N N . ILE A 1 103 ? -7.304 -4.464 -9.140 1.00 93.81 103 ILE A N 1
ATOM 784 C CA . ILE A 1 103 ? -8.290 -5.462 -8.689 1.00 93.81 103 ILE A CA 1
ATOM 785 C C . ILE A 1 103 ? -7.920 -5.977 -7.297 1.00 93.81 103 ILE A C 1
ATOM 787 O O . ILE A 1 103 ? -8.782 -6.061 -6.425 1.00 93.81 103 ILE A O 1
ATOM 791 N N . THR A 1 104 ? -6.642 -6.292 -7.077 1.00 93.62 104 THR A N 1
ATOM 792 C CA . THR A 1 104 ? -6.154 -6.758 -5.773 1.00 93.62 104 THR A CA 1
ATOM 793 C C . THR A 1 104 ? -6.430 -5.719 -4.691 1.00 93.62 104 THR A C 1
ATOM 795 O O . THR A 1 104 ? -6.955 -6.073 -3.639 1.00 93.62 104 THR A O 1
ATOM 798 N N . TYR A 1 105 ? -6.163 -4.439 -4.970 1.00 92.38 105 TYR A N 1
ATOM 799 C CA . TYR A 1 105 ? -6.478 -3.343 -4.056 1.00 92.38 105 TYR A CA 1
ATOM 800 C C . TYR A 1 105 ? -7.965 -3.307 -3.685 1.00 92.38 105 TYR A C 1
ATOM 802 O O . TYR A 1 105 ? -8.308 -3.322 -2.506 1.00 92.38 105 TYR A O 1
ATOM 810 N N . MET A 1 106 ? -8.853 -3.338 -4.681 1.00 90.81 106 MET A N 1
ATOM 811 C CA . MET A 1 106 ? -10.300 -3.300 -4.446 1.00 90.81 106 MET A CA 1
ATOM 812 C C . MET A 1 106 ? -10.801 -4.511 -3.651 1.00 90.81 106 MET A C 1
ATOM 814 O O . MET A 1 106 ? -11.662 -4.365 -2.787 1.00 90.81 106 MET A O 1
ATOM 818 N N . VAL A 1 107 ? -10.266 -5.705 -3.922 1.00 94.50 107 VAL A N 1
ATOM 819 C CA . VAL A 1 107 ? -10.617 -6.923 -3.178 1.00 94.50 107 VAL A CA 1
ATOM 820 C C . VAL A 1 107 ? -10.153 -6.823 -1.728 1.00 94.50 107 VAL A C 1
ATOM 822 O O . VAL A 1 107 ? -10.928 -7.133 -0.828 1.00 94.50 107 VAL A O 1
ATOM 825 N N . VAL A 1 108 ? -8.921 -6.367 -1.486 1.00 92.62 108 VAL A N 1
ATOM 826 C CA . VAL A 1 108 ? -8.382 -6.191 -0.130 1.00 92.62 108 VAL A CA 1
ATOM 827 C C . VAL A 1 108 ? -9.177 -5.137 0.637 1.00 92.62 108 VAL A C 1
ATOM 829 O O . VAL A 1 108 ? -9.603 -5.414 1.754 1.00 92.62 108 VAL A O 1
ATOM 832 N N . GLY A 1 109 ? -9.451 -3.978 0.030 1.00 88.94 109 GLY A N 1
ATOM 833 C CA . GLY A 1 109 ? -10.273 -2.931 0.641 1.00 88.94 109 GLY A CA 1
ATOM 834 C C . GLY A 1 109 ? -11.693 -3.412 0.956 1.00 88.94 109 GLY A C 1
ATOM 835 O O . GLY A 1 109 ? -12.190 -3.204 2.061 1.00 88.94 109 GLY A O 1
ATOM 836 N N . GLY A 1 110 ? -12.322 -4.144 0.030 1.00 89.19 110 GLY A N 1
ATOM 837 C CA . GLY A 1 110 ? -13.648 -4.729 0.239 1.00 89.19 110 GLY A CA 1
ATOM 838 C C . GLY A 1 110 ? -13.683 -5.789 1.345 1.00 89.19 110 GLY A C 1
ATOM 839 O O . GLY A 1 110 ? -14.616 -5.814 2.146 1.00 89.19 110 GLY A O 1
ATOM 840 N N . LEU A 1 111 ? -12.661 -6.648 1.425 1.00 93.25 111 LEU A N 1
ATOM 841 C CA . LEU A 1 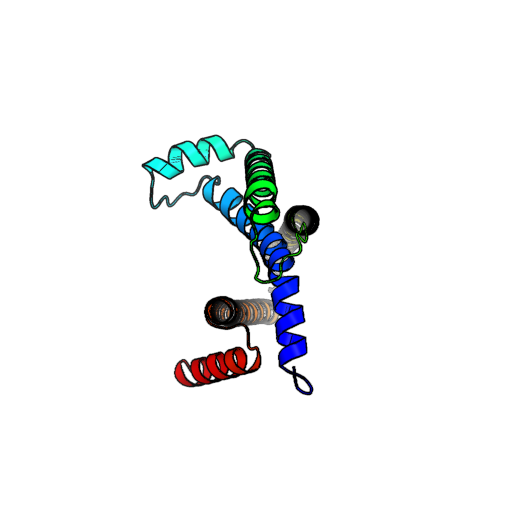111 ? -12.525 -7.621 2.512 1.00 93.25 111 LEU A CA 1
ATOM 842 C C . LEU A 1 111 ? -12.274 -6.932 3.854 1.00 93.25 111 LEU A C 1
ATOM 844 O O . LEU A 1 111 ? -12.873 -7.336 4.844 1.00 93.25 111 LEU A O 1
ATOM 848 N N . SER A 1 112 ? -11.435 -5.893 3.883 1.00 89.44 112 SER A N 1
ATOM 849 C CA . SER A 1 112 ? -11.154 -5.115 5.093 1.00 89.44 112 SER A CA 1
ATOM 850 C C . SER A 1 112 ? -12.439 -4.544 5.687 1.00 89.44 112 SER A C 1
ATOM 852 O O . SER A 1 112 ? -12.738 -4.828 6.842 1.00 89.44 112 SER A O 1
ATOM 854 N N . GLY A 1 113 ? -13.252 -3.850 4.880 1.00 89.56 113 GLY A N 1
ATOM 855 C CA . GLY A 1 113 ? -14.528 -3.300 5.352 1.00 89.56 113 GLY A CA 1
ATOM 856 C C . GLY A 1 113 ? -15.524 -4.378 5.797 1.00 89.56 113 GLY A C 1
ATOM 857 O O . GLY A 1 113 ? -16.245 -4.199 6.775 1.00 89.56 113 GLY A O 1
ATOM 858 N N . PHE A 1 114 ? -15.539 -5.541 5.133 1.00 92.38 114 PHE A N 1
ATOM 859 C CA . PHE A 1 114 ? -16.371 -6.671 5.560 1.00 92.38 114 PHE A CA 1
ATOM 860 C C . PHE A 1 114 ? -15.941 -7.246 6.918 1.00 92.38 114 PHE A C 1
ATOM 862 O O . PHE A 1 114 ? -16.792 -7.610 7.731 1.00 92.38 114 PHE A O 1
ATOM 869 N N . PHE A 1 115 ? -14.633 -7.366 7.161 1.00 92.56 115 PHE 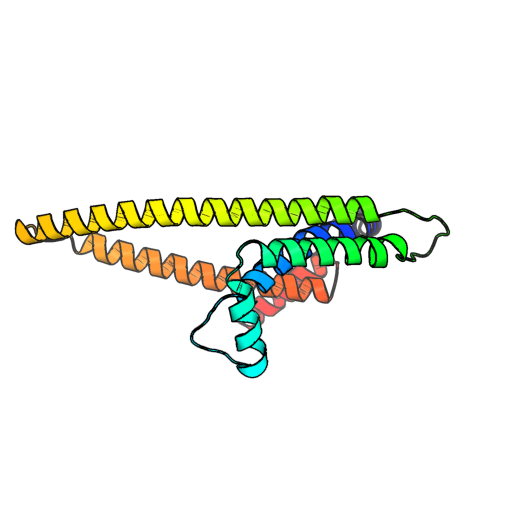A N 1
ATOM 870 C CA . PHE A 1 115 ? -14.117 -7.845 8.441 1.00 92.56 115 PHE A CA 1
ATOM 871 C C . PHE A 1 115 ? -14.325 -6.821 9.553 1.00 92.56 115 PHE A C 1
ATOM 873 O O . PHE A 1 115 ? -14.752 -7.221 10.630 1.00 92.56 115 PHE A O 1
ATOM 880 N N . GLU A 1 116 ? -14.095 -5.536 9.290 1.00 89.31 116 GLU A N 1
ATOM 881 C CA . GLU A 1 116 ? -14.314 -4.447 10.249 1.00 89.31 116 GLU A CA 1
ATOM 882 C C . GLU A 1 116 ? -15.757 -4.447 10.763 1.00 89.31 116 GLU A C 1
ATOM 884 O O . GLU A 1 116 ? -15.972 -4.579 11.963 1.00 89.31 116 GLU A O 1
ATOM 889 N N . GLN A 1 117 ? -16.743 -4.506 9.863 1.00 90.62 117 GLN A N 1
ATOM 890 C CA . GLN A 1 117 ? -18.155 -4.595 10.248 1.00 90.62 117 GLN A CA 1
ATOM 891 C C . GLN A 1 117 ? -18.468 -5.833 11.111 1.00 90.62 117 GLN A C 1
ATOM 893 O O . GLN A 1 117 ? -19.287 -5.787 12.026 1.00 90.62 117 GLN A O 1
ATOM 898 N N . ARG A 1 118 ? -17.827 -6.974 10.827 1.00 90.19 118 ARG A N 1
ATOM 899 C CA . ARG A 1 118 ? -18.020 -8.214 11.598 1.00 90.19 118 ARG A CA 1
ATOM 900 C C . ARG A 1 118 ? -17.376 -8.150 12.979 1.00 90.19 118 ARG A C 1
ATOM 902 O O . ARG A 1 118 ? -17.935 -8.720 13.912 1.00 90.19 118 ARG A O 1
ATOM 909 N N . LEU A 1 119 ? -16.213 -7.513 13.078 1.00 87.50 119 LEU A N 1
ATOM 910 C CA . LEU A 1 119 ? -15.515 -7.272 14.336 1.00 87.50 119 LEU A CA 1
ATOM 911 C C . LEU A 1 119 ? -16.315 -6.310 15.214 1.00 87.50 119 LEU A C 1
ATOM 913 O O . LEU A 1 119 ? -16.554 -6.642 16.369 1.00 87.50 119 LEU A O 1
ATOM 917 N N . GLU A 1 120 ? -16.811 -5.203 14.659 1.00 85.19 120 GLU A N 1
ATOM 918 C CA . GLU A 1 120 ? -17.689 -4.260 15.366 1.00 85.19 120 GLU A CA 1
ATOM 919 C C . GLU A 1 120 ? -18.940 -4.966 15.918 1.00 85.19 120 GLU A C 1
ATOM 921 O O . GLU A 1 120 ? -19.224 -4.884 17.113 1.00 85.19 120 GLU A O 1
ATOM 926 N N . ASP A 1 121 ? -19.631 -5.760 15.090 1.00 87.69 121 ASP A N 1
ATOM 927 C CA . ASP A 1 121 ? -20.792 -6.559 15.511 1.00 87.69 121 ASP A CA 1
ATOM 928 C C . ASP A 1 121 ? -20.465 -7.530 16.668 1.00 87.69 121 ASP A C 1
ATOM 930 O O . ASP A 1 121 ? -21.317 -7.827 17.514 1.00 87.69 121 ASP A O 1
ATOM 934 N N . GLU A 1 122 ? -19.264 -8.115 16.675 1.00 85.81 122 GLU A N 1
ATOM 935 C CA . GLU A 1 122 ? -18.820 -9.057 17.706 1.00 85.81 122 GLU A CA 1
ATOM 936 C C . GLU A 1 122 ? -18.415 -8.335 18.997 1.00 85.81 122 GLU A C 1
ATOM 938 O O . GLU A 1 122 ? -18.799 -8.776 20.086 1.00 85.81 122 GLU A O 1
ATOM 943 N N . GLU A 1 123 ? -17.726 -7.201 18.885 1.00 84.06 123 GLU A N 1
ATOM 944 C CA . GLU A 1 123 ? -17.360 -6.334 20.004 1.00 84.06 123 GLU A CA 1
ATOM 945 C C . GLU A 1 123 ? -18.597 -5.769 20.702 1.00 84.06 123 GLU A C 1
ATOM 947 O O . GLU A 1 123 ? -18.696 -5.864 21.925 1.00 84.06 123 GLU A O 1
ATOM 952 N N . GLU A 1 124 ? -19.592 -5.278 19.956 1.00 84.44 124 GLU A N 1
ATOM 953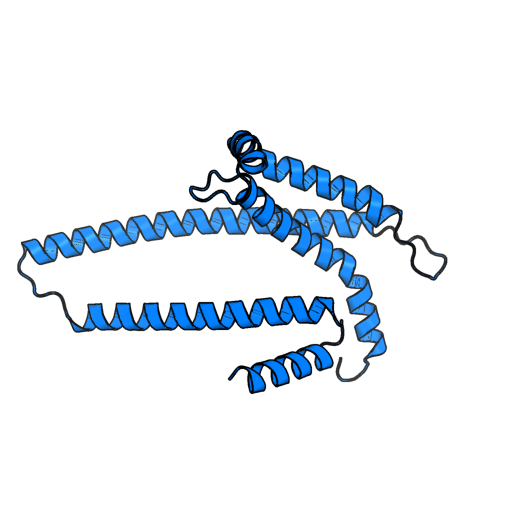 C CA . GLU A 1 124 ? -20.864 -4.813 20.522 1.00 84.44 124 GLU A CA 1
ATOM 954 C C . GLU A 1 124 ? -21.582 -5.928 21.300 1.00 84.44 124 GLU A C 1
ATOM 956 O O . GLU A 1 124 ? -22.153 -5.702 22.374 1.00 84.44 124 GLU A O 1
ATOM 961 N N . ARG A 1 125 ? -21.537 -7.168 20.795 1.00 84.50 125 ARG A N 1
ATOM 962 C CA . ARG A 1 125 ? -22.115 -8.337 21.478 1.00 84.50 125 ARG A CA 1
ATOM 963 C C . ARG A 1 125 ? -21.342 -8.715 22.735 1.00 84.50 125 ARG A C 1
ATOM 965 O O . ARG A 1 125 ? -21.980 -9.080 23.727 1.00 84.50 125 ARG A O 1
ATOM 972 N N . GLU A 1 126 ? -20.009 -8.666 22.703 1.00 81.25 126 GLU A N 1
ATOM 973 C CA . GLU A 1 126 ? -19.166 -8.952 23.869 1.00 81.25 126 GLU A CA 1
ATOM 974 C C . GLU A 1 126 ? -19.372 -7.874 24.943 1.00 81.25 126 GLU A C 1
ATOM 976 O O . GLU A 1 126 ? -19.674 -8.225 26.082 1.00 81.25 126 GLU A O 1
ATOM 981 N N . GLN A 1 127 ? -19.373 -6.588 24.574 1.00 79.62 127 GLN A N 1
ATOM 982 C CA . GLN A 1 127 ? -19.669 -5.466 25.475 1.00 79.62 127 GLN A CA 1
ATOM 983 C C . GLN A 1 127 ? -21.071 -5.584 26.087 1.00 79.62 127 GLN A C 1
ATOM 985 O O . GLN A 1 127 ? -21.238 -5.494 27.304 1.00 79.62 127 GLN A O 1
ATOM 990 N N . ALA A 1 128 ? -22.094 -5.892 25.283 1.00 82.50 128 ALA A N 1
ATOM 991 C CA . ALA A 1 128 ? -23.451 -6.100 25.788 1.00 82.50 128 ALA A CA 1
ATOM 992 C C . ALA A 1 128 ? -23.564 -7.320 26.724 1.00 82.50 128 ALA A C 1
ATOM 994 O O . ALA A 1 128 ? -24.431 -7.354 27.605 1.00 82.50 128 ALA A O 1
ATOM 995 N N . ALA A 1 129 ? -22.734 -8.350 26.534 1.00 81.31 129 ALA A N 1
ATOM 996 C CA . ALA A 1 129 ? -22.661 -9.503 27.427 1.00 81.31 129 ALA A CA 1
ATOM 997 C C . ALA A 1 129 ? -21.912 -9.172 28.729 1.00 81.31 129 ALA A C 1
ATOM 999 O O . ALA A 1 129 ? -22.348 -9.611 29.797 1.00 81.31 129 ALA A O 1
ATOM 1000 N N . GLU A 1 130 ? -20.841 -8.380 28.655 1.00 76.06 130 GLU A N 1
ATOM 1001 C CA . GLU A 1 130 ? -20.081 -7.884 29.805 1.00 76.06 130 GLU A CA 1
ATOM 1002 C C . GLU A 1 130 ? -20.934 -6.953 30.672 1.00 76.06 130 GLU A C 1
ATOM 1004 O O . GLU A 1 130 ? -21.078 -7.222 31.863 1.00 76.06 130 GLU A O 1
ATOM 1009 N N . GLU A 1 131 ? -21.643 -5.980 30.089 1.00 77.44 131 GLU A N 1
ATOM 1010 C CA . GLU A 1 131 ? -22.578 -5.120 30.830 1.00 77.44 131 GLU A CA 1
ATOM 1011 C C . GLU A 1 131 ? -23.673 -5.929 31.546 1.00 77.44 131 GLU A C 1
ATOM 1013 O O . GLU A 1 131 ? -24.060 -5.633 32.680 1.00 77.44 131 GLU A O 1
ATOM 1018 N N . LYS A 1 132 ? -24.202 -6.978 30.901 1.00 80.00 132 LYS A N 1
ATOM 1019 C CA . LYS A 1 132 ? -25.188 -7.879 31.523 1.00 80.00 132 LYS A CA 1
ATOM 1020 C C . LYS A 1 132 ? -24.574 -8.697 32.657 1.00 80.00 132 LYS A C 1
ATOM 1022 O O . LYS A 1 132 ? -25.259 -8.953 33.648 1.00 80.00 132 LYS A O 1
ATOM 1027 N N . ALA A 1 133 ? -23.320 -9.124 32.522 1.00 73.62 133 ALA A N 1
ATOM 1028 C CA . ALA A 1 133 ? -22.601 -9.871 33.549 1.00 73.62 133 ALA A CA 1
ATOM 1029 C C . ALA A 1 133 ? -22.258 -8.991 34.764 1.00 73.62 133 ALA A C 1
ATOM 1031 O O . ALA A 1 133 ? -22.434 -9.446 35.898 1.00 73.62 133 ALA A O 1
ATOM 1032 N N . GLU A 1 134 ? -21.872 -7.734 34.533 1.00 73.69 134 GLU A N 1
ATOM 1033 C CA . GLU A 1 134 ? -21.662 -6.720 35.570 1.00 73.69 134 GLU A CA 1
ATOM 1034 C C . GLU A 1 134 ? -22.962 -6.403 36.313 1.00 73.69 134 GLU A C 1
ATOM 1036 O O . GLU A 1 134 ? -23.003 -6.478 37.542 1.00 73.69 134 GLU A O 1
ATOM 1041 N N . ARG A 1 135 ? -24.067 -6.161 35.588 1.00 75.62 135 ARG A N 1
ATOM 1042 C CA . ARG A 1 135 ? -25.401 -5.977 36.197 1.00 75.62 135 ARG A CA 1
ATOM 1043 C C . ARG A 1 135 ? -25.867 -7.207 36.983 1.00 75.62 135 ARG A C 1
ATOM 1045 O O . ARG A 1 135 ? -26.633 -7.066 37.933 1.00 75.62 135 ARG A O 1
ATOM 1052 N N . ALA A 1 136 ? -25.411 -8.403 36.609 1.00 77.56 136 ALA A N 1
ATOM 1053 C CA . ALA A 1 136 ? -25.689 -9.659 37.307 1.00 77.56 136 ALA A CA 1
ATOM 1054 C C . ALA A 1 136 ? -24.700 -9.974 38.452 1.00 77.56 136 ALA A C 1
ATOM 1056 O O . ALA A 1 136 ? -24.804 -11.043 39.056 1.00 77.56 136 ALA A O 1
ATOM 1057 N N . GLY A 1 137 ? -23.744 -9.085 38.753 1.00 66.69 137 GLY A N 1
ATOM 1058 C CA . GLY A 1 137 ? -22.800 -9.230 39.867 1.00 66.69 137 GLY A CA 1
ATOM 1059 C C . GLY A 1 137 ? -21.813 -10.393 39.725 1.00 66.69 137 GLY A C 1
ATOM 1060 O O . GLY A 1 137 ? -21.281 -10.875 40.726 1.00 66.69 137 GLY A O 1
ATOM 1061 N N . ARG A 1 138 ? -21.580 -10.891 38.504 1.00 70.06 138 ARG A N 1
ATOM 1062 C CA . ARG A 1 138 ? -20.608 -11.964 38.259 1.00 70.06 138 ARG A CA 1
ATOM 1063 C C . ARG A 1 138 ? -19.198 -11.367 38.197 1.00 70.06 138 ARG A C 1
ATOM 1065 O O . ARG A 1 138 ? -18.978 -10.477 37.381 1.00 70.06 138 ARG A O 1
ATOM 1072 N N . PRO A 1 139 ? -18.229 -11.843 39.001 1.00 62.03 139 PRO A N 1
ATOM 1073 C CA . PRO A 1 139 ? -16.865 -11.339 38.924 1.00 62.03 139 PRO A CA 1
ATOM 1074 C C . PRO A 1 139 ? -16.267 -11.702 37.559 1.00 62.03 139 PRO A C 1
ATOM 1076 O O . PRO A 1 139 ? -16.175 -12.881 37.208 1.00 62.03 139 PRO A O 1
ATOM 1079 N N . GLY A 1 140 ? -15.884 -10.688 36.780 1.00 61.38 140 GLY A N 1
ATOM 1080 C CA . GLY A 1 140 ? -15.123 -10.876 35.548 1.00 61.38 140 GLY A CA 1
ATOM 1081 C C . GLY A 1 140 ? -13.814 -11.601 35.855 1.00 61.38 140 GLY A C 1
ATOM 1082 O O . GLY A 1 140 ? -13.154 -11.297 36.845 1.00 61.38 140 GLY A O 1
ATOM 1083 N N . SER A 1 141 ? -13.454 -12.602 35.048 1.00 67.38 141 SER A N 1
ATOM 1084 C CA . SER A 1 141 ? -12.242 -13.395 35.276 1.00 67.38 141 SER A CA 1
ATOM 1085 C C . SER A 1 141 ? -10.994 -12.536 35.010 1.00 67.38 141 SER A C 1
ATOM 1087 O O . SER A 1 141 ? -10.717 -12.239 33.843 1.00 67.38 141 SER A O 1
ATOM 1089 N N . PRO A 1 142 ? -10.195 -12.167 36.034 1.00 66.31 142 PRO A N 1
ATOM 1090 C CA . PRO A 1 142 ? -9.005 -11.326 35.853 1.00 66.31 142 PRO A CA 1
ATOM 1091 C C . PRO A 1 142 ? -7.947 -11.984 34.950 1.00 66.31 142 PRO A C 1
ATOM 1093 O O . PRO A 1 142 ? -7.148 -11.302 34.313 1.00 66.31 142 PRO A O 1
ATOM 1096 N N . VAL A 1 143 ? -7.987 -13.314 34.828 1.00 69.88 143 VAL A N 1
ATOM 1097 C CA . VAL A 1 143 ? -7.111 -14.097 33.948 1.00 69.88 143 VAL A CA 1
ATOM 1098 C C . VAL A 1 143 ? -7.439 -13.867 32.465 1.00 69.88 143 VAL A C 1
ATOM 1100 O O . VAL A 1 143 ? -6.528 -13.820 31.642 1.00 69.88 143 VAL A O 1
ATOM 1103 N N . LYS A 1 144 ? -8.720 -13.670 32.107 1.00 71.62 144 LYS A N 1
ATOM 1104 C CA . LYS A 1 144 ? -9.138 -13.433 30.710 1.00 71.62 144 LYS A CA 1
ATOM 1105 C C . LYS A 1 144 ? -8.697 -12.043 30.228 1.00 71.62 144 LYS A C 1
ATOM 1107 O O . LYS A 1 144 ? -8.234 -11.911 29.098 1.00 71.62 144 LYS A O 1
ATOM 1112 N N . LEU A 1 145 ? -8.781 -11.035 31.103 1.00 70.38 145 LEU A N 1
ATOM 1113 C CA . LEU A 1 145 ? -8.373 -9.657 30.800 1.00 70.38 145 LEU A CA 1
ATOM 1114 C C . LEU A 1 145 ? -6.851 -9.539 30.608 1.00 70.38 145 LEU A C 1
ATOM 1116 O O . LEU A 1 145 ? -6.389 -8.971 29.621 1.00 70.38 145 LEU A O 1
ATOM 1120 N N . ALA A 1 146 ? -6.072 -10.138 31.517 1.00 77.75 146 ALA A N 1
ATOM 1121 C CA . ALA A 1 146 ? -4.611 -10.140 31.435 1.00 77.75 146 ALA A CA 1
ATOM 1122 C C . ALA A 1 146 ? -4.092 -10.906 30.203 1.00 77.75 146 ALA A C 1
ATOM 1124 O O . ALA A 1 146 ? -3.145 -10.462 29.556 1.00 77.75 146 ALA A O 1
ATOM 1125 N N . GLY A 1 147 ? -4.737 -12.024 29.841 1.00 85.56 147 GLY A N 1
ATOM 1126 C CA . GLY A 1 147 ? -4.400 -12.794 28.641 1.00 85.56 147 GLY A CA 1
ATOM 1127 C C . GLY A 1 147 ? -4.654 -12.031 27.337 1.00 85.56 147 GLY A C 1
ATOM 1128 O O . GLY A 1 147 ? -3.786 -12.025 26.467 1.00 85.56 147 GLY A O 1
ATOM 1129 N N . LYS A 1 148 ? -5.797 -11.333 27.218 1.00 82.56 148 LYS A N 1
ATOM 1130 C CA . LYS A 1 148 ? -6.098 -10.471 26.059 1.00 82.56 148 LYS A CA 1
ATOM 1131 C C . LYS A 1 148 ? -5.060 -9.351 25.921 1.00 82.56 148 LYS A C 1
ATOM 1133 O O . LYS A 1 148 ? -4.497 -9.182 24.845 1.00 82.56 148 LYS A O 1
ATOM 1138 N N . ALA A 1 149 ? -4.749 -8.642 27.008 1.00 82.50 149 ALA A N 1
ATOM 1139 C CA . ALA A 1 149 ? -3.759 -7.562 26.984 1.00 82.50 149 ALA A CA 1
ATOM 1140 C C . ALA A 1 149 ? -2.356 -8.053 26.577 1.00 82.50 149 ALA A C 1
ATOM 1142 O O . ALA A 1 149 ? -1.700 -7.427 25.746 1.00 82.50 149 ALA A O 1
ATOM 1143 N N . ALA A 1 150 ? -1.911 -9.197 27.110 1.00 88.00 150 ALA A N 1
ATOM 1144 C CA . ALA A 1 150 ? -0.627 -9.792 26.740 1.00 88.00 150 ALA A CA 1
ATOM 1145 C C . ALA A 1 150 ? -0.589 -10.236 25.266 1.00 88.00 150 ALA A C 1
ATOM 1147 O O . ALA A 1 150 ? 0.421 -10.041 24.594 1.00 88.00 150 ALA A O 1
ATOM 1148 N N . PHE A 1 151 ? -1.690 -10.789 24.751 1.00 90.88 151 PHE A N 1
ATOM 1149 C CA . PHE A 1 151 ? -1.806 -11.196 23.351 1.00 90.88 151 PHE A CA 1
ATOM 1150 C C . PHE A 1 151 ? -1.779 -10.001 22.387 1.00 90.88 151 PHE A C 1
ATOM 1152 O O . PHE A 1 151 ? -1.038 -10.033 21.408 1.00 90.88 151 PHE A O 1
ATOM 1159 N N . PHE A 1 152 ? -2.517 -8.923 22.679 1.00 88.06 152 PHE A N 1
ATOM 1160 C CA . PHE A 1 152 ? -2.487 -7.706 21.859 1.00 88.06 152 PHE A CA 1
ATOM 1161 C C . PHE A 1 152 ? -1.119 -7.028 21.880 1.00 88.06 152 PHE A C 1
ATOM 1163 O O . PHE A 1 152 ? -0.643 -6.594 20.836 1.00 88.06 152 PHE A O 1
ATOM 1170 N N . MET A 1 153 ? -0.458 -6.983 23.039 1.00 88.69 153 MET A N 1
ATOM 1171 C CA . MET A 1 153 ? 0.904 -6.459 23.132 1.00 88.69 153 MET A CA 1
ATOM 1172 C C . MET A 1 153 ? 1.892 -7.302 22.314 1.00 88.69 153 MET A C 1
ATOM 1174 O O . MET A 1 153 ? 2.748 -6.745 21.634 1.00 88.69 153 MET A O 1
ATOM 1178 N N . PHE A 1 154 ? 1.762 -8.632 22.343 1.00 93.75 154 PHE A N 1
ATOM 1179 C CA . PHE A 1 154 ? 2.566 -9.526 21.508 1.00 93.75 154 PHE A CA 1
ATOM 1180 C C . PHE A 1 154 ? 2.340 -9.254 20.015 1.00 93.75 154 PHE A C 1
ATOM 1182 O O . PHE A 1 154 ? 3.301 -8.991 19.300 1.00 93.75 154 PHE A O 1
AT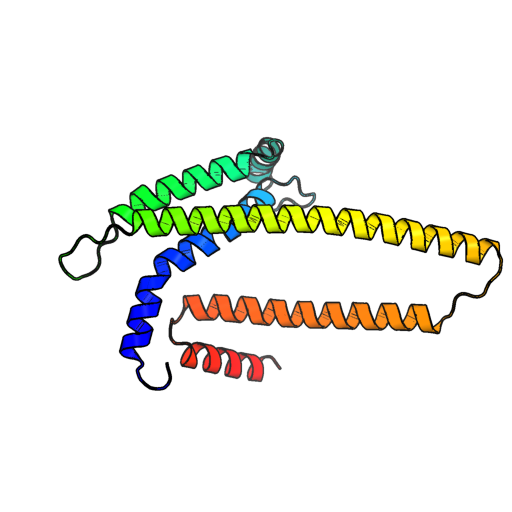OM 1189 N N . LEU A 1 155 ? 1.081 -9.232 19.561 1.00 92.56 155 LEU A N 1
ATOM 1190 C CA . LEU A 1 155 ? 0.752 -8.925 18.165 1.00 92.56 155 LEU A CA 1
ATOM 1191 C C . LEU A 1 155 ? 1.266 -7.549 17.737 1.00 92.56 155 LEU A C 1
ATOM 1193 O O . LEU A 1 155 ? 1.813 -7.414 16.649 1.00 92.56 155 LEU A O 1
ATOM 1197 N N . TYR A 1 156 ? 1.122 -6.538 18.593 1.00 91.12 156 TYR A N 1
ATOM 1198 C CA . TYR A 1 156 ? 1.608 -5.191 18.319 1.00 91.12 156 TYR A CA 1
ATOM 1199 C C . TYR A 1 156 ? 3.128 -5.161 18.104 1.00 91.12 156 TYR A C 1
ATOM 1201 O O . TYR A 1 156 ? 3.602 -4.551 17.148 1.00 91.12 156 TYR A O 1
ATOM 1209 N N . LEU A 1 157 ? 3.896 -5.851 18.953 1.00 91.38 157 LEU A N 1
ATOM 1210 C CA . LEU A 1 157 ? 5.352 -5.926 18.817 1.00 91.38 157 LEU A CA 1
ATOM 1211 C C . LEU A 1 157 ? 5.786 -6.695 17.562 1.00 91.38 157 LEU A C 1
ATOM 1213 O O . LEU A 1 157 ? 6.689 -6.239 16.867 1.00 91.38 157 LEU A O 1
ATOM 1217 N N . GLU A 1 158 ? 5.128 -7.809 17.242 1.00 93.25 158 GLU A N 1
ATOM 1218 C CA . GLU A 1 158 ? 5.412 -8.581 16.023 1.00 93.25 158 GLU A CA 1
ATOM 1219 C C . GLU A 1 158 ? 5.087 -7.784 14.752 1.00 93.25 158 GLU A C 1
ATOM 1221 O O . GLU A 1 158 ? 5.847 -7.812 13.789 1.00 93.25 158 GLU A O 1
ATOM 1226 N N . VAL A 1 159 ? 3.990 -7.016 14.743 1.00 91.88 159 VAL A N 1
ATOM 1227 C CA . VAL A 1 159 ? 3.638 -6.141 13.612 1.00 91.88 159 VAL A CA 1
ATOM 1228 C C . VAL A 1 159 ? 4.664 -5.022 13.435 1.00 91.88 159 VAL A C 1
ATOM 1230 O O . VAL A 1 159 ? 5.024 -4.702 12.298 1.00 91.88 159 VAL A O 1
ATOM 1233 N N . LEU A 1 160 ? 5.165 -4.437 14.527 1.00 87.19 160 LEU A N 1
ATOM 1234 C CA . LEU A 1 160 ? 6.236 -3.441 14.457 1.00 87.19 160 LEU A CA 1
ATOM 1235 C C . LEU A 1 160 ? 7.536 -4.034 13.899 1.00 87.19 160 LEU A C 1
ATOM 1237 O O . LEU A 1 160 ? 8.142 -3.429 13.014 1.00 87.19 160 LEU A O 1
ATOM 1241 N N . ASP A 1 161 ? 7.940 -5.217 14.367 1.00 88.56 161 ASP A N 1
ATOM 1242 C CA . ASP A 1 161 ? 9.136 -5.907 13.867 1.00 88.56 161 ASP A CA 1
ATOM 1243 C C . ASP A 1 161 ? 8.985 -6.274 12.380 1.00 88.56 161 ASP A C 1
ATOM 1245 O O . ASP A 1 161 ? 9.868 -5.996 11.564 1.00 88.56 161 ASP A O 1
ATOM 1249 N N . ALA A 1 162 ? 7.813 -6.787 11.991 1.00 88.38 162 ALA A N 1
ATOM 1250 C CA . ALA A 1 162 ? 7.496 -7.112 10.605 1.00 88.38 162 ALA A CA 1
ATOM 1251 C C . ALA A 1 162 ? 7.540 -5.873 9.697 1.00 88.38 162 ALA A C 1
ATOM 1253 O O . ALA A 1 162 ? 8.123 -5.942 8.613 1.00 88.38 162 ALA A O 1
ATOM 1254 N N . SER A 1 163 ? 6.991 -4.739 10.147 1.00 87.50 163 SER A N 1
ATOM 1255 C CA . SER A 1 163 ? 6.981 -3.479 9.389 1.00 87.50 163 SER A CA 1
ATOM 1256 C C . SER A 1 163 ? 8.399 -2.948 9.154 1.00 87.50 163 SER A C 1
ATOM 1258 O O . SER A 1 163 ? 8.749 -2.613 8.022 1.00 87.50 163 SER A O 1
ATOM 1260 N N . PHE A 1 164 ? 9.259 -2.959 10.182 1.00 80.31 164 PHE A N 1
ATOM 1261 C CA . PHE A 1 164 ? 10.666 -2.569 10.031 1.00 80.31 164 PHE A CA 1
ATOM 1262 C C . PHE A 1 164 ? 11.457 -3.531 9.138 1.00 80.31 164 PHE A C 1
ATOM 1264 O O . PHE A 1 164 ? 12.322 -3.092 8.376 1.00 80.31 164 PHE A O 1
ATOM 1271 N N . SER A 1 165 ? 11.149 -4.832 9.181 1.00 81.62 165 SER A N 1
ATOM 1272 C CA . SER A 1 165 ? 11.766 -5.808 8.278 1.00 81.62 165 SER A CA 1
ATOM 1273 C C . SER A 1 165 ? 11.348 -5.589 6.817 1.00 81.62 165 SER A C 1
ATOM 1275 O O . SER A 1 165 ? 12.181 -5.683 5.913 1.00 81.62 165 SER A O 1
ATOM 1277 N N . PHE A 1 166 ? 10.075 -5.251 6.583 1.00 84.06 166 PHE A N 1
ATOM 1278 C CA . PHE A 1 166 ? 9.513 -5.068 5.250 1.00 84.06 166 PHE A CA 1
ATOM 1279 C C . PHE A 1 166 ? 10.082 -3.820 4.568 1.00 84.06 166 PHE A C 1
ATOM 1281 O O . PHE A 1 166 ? 10.577 -3.919 3.444 1.00 84.06 166 PHE A O 1
ATOM 1288 N N . ASP A 1 167 ? 10.126 -2.682 5.267 1.00 83.81 167 ASP A N 1
ATOM 1289 C CA . ASP A 1 167 ? 10.734 -1.446 4.751 1.00 83.81 167 ASP A CA 1
ATOM 1290 C C . ASP A 1 167 ? 12.228 -1.626 4.446 1.00 83.81 167 ASP A C 1
ATOM 1292 O O . ASP A 1 167 ? 12.731 -1.124 3.435 1.00 83.81 167 ASP A O 1
ATOM 1296 N N . GLY A 1 168 ? 12.935 -2.411 5.268 1.00 80.94 168 GLY A N 1
ATOM 1297 C CA . GLY A 1 168 ? 14.323 -2.790 5.013 1.00 80.94 168 GLY A CA 1
ATOM 1298 C C . GLY A 1 168 ? 14.489 -3.539 3.689 1.00 80.94 168 GLY A C 1
ATOM 1299 O O . GLY A 1 168 ? 15.359 -3.197 2.884 1.00 80.94 168 GLY A O 1
ATOM 1300 N N . VAL A 1 169 ? 13.631 -4.529 3.422 1.00 82.88 169 VAL A N 1
ATOM 1301 C CA . VAL A 1 169 ? 13.656 -5.306 2.173 1.00 82.88 169 VAL A CA 1
ATOM 1302 C C . VAL A 1 169 ? 13.358 -4.424 0.960 1.00 82.88 169 VAL A C 1
ATOM 1304 O O . VAL A 1 169 ? 14.093 -4.489 -0.026 1.00 82.88 169 VAL A O 1
ATOM 1307 N N . ILE A 1 170 ? 12.342 -3.560 1.029 1.00 81.81 170 ILE A N 1
ATOM 1308 C CA . ILE A 1 170 ? 12.006 -2.635 -0.065 1.00 81.81 170 ILE A CA 1
ATOM 1309 C C . ILE A 1 170 ? 13.159 -1.655 -0.339 1.00 81.81 170 ILE A C 1
ATOM 1311 O O . ILE A 1 170 ? 13.521 -1.435 -1.497 1.00 81.81 170 ILE A O 1
ATOM 1315 N N . GLY A 1 171 ? 13.801 -1.128 0.708 1.00 81.06 171 GLY A N 1
ATOM 1316 C CA . GLY A 1 171 ? 14.995 -0.292 0.573 1.00 81.06 171 GLY A CA 1
ATOM 1317 C C . GLY A 1 171 ? 16.182 -1.031 -0.057 1.00 81.06 171 GLY A C 1
ATOM 1318 O O . GLY A 1 171 ? 16.895 -0.465 -0.886 1.00 81.06 171 GLY A O 1
ATOM 1319 N N . ALA A 1 172 ? 16.378 -2.312 0.272 1.00 84.00 172 ALA A N 1
ATOM 1320 C CA . ALA A 1 172 ? 17.442 -3.134 -0.305 1.00 84.00 172 ALA A CA 1
ATOM 1321 C C . ALA A 1 172 ? 17.230 -3.405 -1.808 1.00 84.00 172 ALA A C 1
ATOM 1323 O O . ALA A 1 172 ? 18.194 -3.341 -2.577 1.00 84.00 172 ALA A O 1
ATOM 1324 N N . PHE A 1 173 ? 15.980 -3.617 -2.239 1.00 79.06 173 PHE A N 1
ATOM 1325 C CA . PHE A 1 173 ? 15.620 -3.751 -3.657 1.00 79.06 173 PHE A CA 1
ATOM 1326 C C . PHE A 1 173 ? 15.918 -2.488 -4.476 1.00 79.06 173 PHE A C 1
ATOM 1328 O O . PHE A 1 173 ? 16.238 -2.591 -5.659 1.00 79.06 173 PHE A O 1
ATOM 1335 N N . ALA A 1 174 ? 15.875 -1.299 -3.863 1.00 80.12 174 ALA A N 1
ATOM 1336 C CA . ALA A 1 174 ? 16.254 -0.060 -4.544 1.00 80.12 174 ALA A CA 1
ATOM 1337 C C . ALA A 1 174 ? 17.762 0.013 -4.866 1.00 80.12 174 ALA A C 1
ATOM 1339 O O . ALA A 1 174 ? 18.162 0.751 -5.766 1.00 80.12 174 ALA A O 1
ATOM 1340 N N . ILE A 1 175 ? 18.601 -0.743 -4.145 1.00 81.69 175 ILE A N 1
ATOM 1341 C CA . ILE A 1 175 ? 20.064 -0.733 -4.298 1.00 81.69 175 ILE A CA 1
ATOM 1342 C C . ILE A 1 175 ? 20.551 -1.894 -5.174 1.00 81.69 175 ILE A C 1
ATOM 1344 O O . ILE A 1 175 ? 21.484 -1.720 -5.959 1.00 81.69 175 ILE A O 1
ATOM 1348 N N . THR A 1 176 ? 19.970 -3.090 -5.044 1.00 79.69 176 THR A N 1
ATOM 1349 C CA . THR A 1 176 ? 20.443 -4.278 -5.768 1.00 79.69 176 THR A CA 1
ATOM 1350 C C . THR A 1 176 ? 19.325 -5.274 -6.063 1.00 79.69 176 THR A C 1
ATOM 1352 O O . THR A 1 176 ? 18.377 -5.404 -5.300 1.00 79.69 176 THR A O 1
ATOM 1355 N N . ASN A 1 177 ? 19.476 -6.027 -7.158 1.00 77.50 177 ASN A N 1
ATOM 1356 C CA . ASN A 1 177 ? 18.587 -7.131 -7.546 1.00 77.50 177 ASN A CA 1
ATOM 1357 C C . ASN A 1 177 ? 19.127 -8.516 -7.127 1.00 77.50 177 ASN A C 1
ATOM 1359 O O . ASN A 1 177 ? 18.505 -9.544 -7.395 1.00 77.50 177 ASN A O 1
ATOM 1363 N N . ASP A 1 178 ? 20.290 -8.569 -6.471 1.00 80.81 178 ASP A N 1
ATOM 1364 C CA . ASP A 1 178 ? 20.882 -9.817 -5.986 1.00 80.81 178 ASP A CA 1
ATOM 1365 C C . ASP A 1 178 ? 20.349 -10.171 -4.588 1.00 80.81 178 ASP A C 1
ATOM 1367 O O . ASP A 1 178 ? 20.690 -9.527 -3.595 1.00 80.81 178 ASP A O 1
ATOM 1371 N N . ILE A 1 179 ? 19.535 -11.229 -4.509 1.00 80.00 179 ILE A N 1
ATOM 1372 C CA . ILE A 1 179 ? 18.907 -11.702 -3.262 1.00 80.00 179 ILE A CA 1
ATOM 1373 C C . ILE A 1 179 ? 19.949 -12.056 -2.198 1.00 80.00 179 ILE A C 1
ATOM 1375 O O . ILE A 1 179 ? 19.706 -11.839 -1.013 1.00 80.00 179 ILE A O 1
ATOM 1379 N N . VAL A 1 180 ? 21.114 -12.577 -2.593 1.00 82.56 180 VAL A N 1
ATOM 1380 C CA . VAL A 1 180 ? 22.166 -12.938 -1.635 1.00 82.56 180 VAL A CA 1
ATOM 1381 C C . VAL A 1 180 ? 22.753 -11.676 -1.017 1.00 82.56 180 VAL A C 1
ATOM 1383 O O . VAL A 1 180 ? 22.931 -11.625 0.196 1.00 82.56 180 VAL A O 1
ATOM 1386 N N . LEU A 1 181 ? 22.991 -10.635 -1.819 1.00 82.19 181 LEU A N 1
ATOM 1387 C CA . LEU A 1 181 ? 23.472 -9.347 -1.313 1.00 82.19 181 LEU A CA 1
ATOM 1388 C C . LEU A 1 181 ? 22.417 -8.632 -0.460 1.00 82.19 181 LEU A C 1
ATOM 1390 O O . LEU A 1 181 ? 22.781 -8.051 0.559 1.00 82.19 181 LEU A O 1
ATOM 1394 N N . MET A 1 182 ? 21.131 -8.719 -0.818 1.00 84.19 182 MET A N 1
ATOM 1395 C CA . MET A 1 182 ? 20.040 -8.192 0.012 1.00 84.19 182 MET A CA 1
ATOM 1396 C C . MET A 1 182 ? 19.984 -8.896 1.370 1.00 84.19 182 MET A C 1
ATOM 1398 O O . MET A 1 182 ? 20.017 -8.235 2.402 1.00 84.19 182 MET A O 1
ATOM 1402 N N . ALA A 1 183 ? 19.964 -10.233 1.384 1.00 84.38 183 ALA A N 1
ATOM 1403 C CA . ALA A 1 183 ? 19.904 -11.017 2.616 1.00 84.38 183 ALA A CA 1
ATOM 1404 C C . ALA A 1 183 ? 21.127 -10.780 3.515 1.00 84.38 183 ALA A C 1
ATOM 1406 O O . ALA A 1 183 ? 20.993 -10.675 4.731 1.00 84.38 183 ALA A O 1
ATOM 1407 N N . LEU A 1 184 ? 22.317 -10.656 2.922 1.00 86.56 184 LEU A N 1
ATOM 1408 C CA . LEU A 1 184 ? 23.557 -10.393 3.650 1.00 86.56 184 LEU A CA 1
ATOM 1409 C C . LEU A 1 184 ? 23.572 -8.958 4.206 1.00 86.56 184 LEU A C 1
ATOM 1411 O O . LEU A 1 184 ? 23.889 -8.762 5.376 1.00 86.56 184 LEU A O 1
ATOM 1415 N N . GLY A 1 185 ? 23.162 -7.965 3.411 1.00 84.06 185 GLY A N 1
ATOM 1416 C CA . GLY A 1 185 ? 23.065 -6.566 3.839 1.00 84.06 185 GLY A CA 1
ATOM 1417 C C . GLY A 1 185 ? 22.043 -6.350 4.957 1.00 84.06 185 GLY A C 1
ATOM 1418 O O . GLY A 1 185 ? 22.359 -5.716 5.962 1.00 84.06 185 GLY A O 1
ATOM 1419 N N . LEU A 1 186 ? 20.852 -6.939 4.828 1.00 85.50 186 LEU A N 1
ATOM 1420 C CA . LEU A 1 186 ? 19.815 -6.905 5.864 1.00 85.50 186 LEU A CA 1
ATOM 1421 C C . LEU A 1 186 ? 20.232 -7.689 7.109 1.00 85.50 186 LEU A C 1
ATOM 1423 O O . LEU A 1 186 ? 20.006 -7.221 8.220 1.00 85.50 186 LEU A O 1
ATOM 1427 N N . GLY A 1 187 ? 20.894 -8.837 6.940 1.00 81.75 187 GLY A N 1
ATOM 1428 C CA . GLY A 1 187 ? 21.430 -9.628 8.047 1.00 81.75 187 GLY A CA 1
ATOM 1429 C C . GLY A 1 187 ? 22.493 -8.875 8.850 1.00 81.75 187 GLY A C 1
ATOM 1430 O O . GLY A 1 187 ? 22.455 -8.886 10.077 1.00 81.75 187 GLY A O 1
ATOM 1431 N N . ILE A 1 188 ? 23.407 -8.163 8.180 1.00 84.19 188 ILE A N 1
ATOM 1432 C CA . ILE A 1 188 ? 24.385 -7.291 8.851 1.00 84.19 188 ILE A CA 1
ATOM 1433 C C . ILE A 1 188 ? 23.682 -6.111 9.532 1.00 84.19 188 ILE A C 1
ATOM 1435 O O . ILE A 1 188 ? 23.997 -5.800 10.679 1.00 84.19 188 ILE A O 1
ATOM 1439 N N . GLY A 1 189 ? 22.724 -5.469 8.856 1.00 79.25 189 GLY A N 1
ATOM 1440 C CA . GLY A 1 189 ? 21.953 -4.360 9.421 1.00 79.25 189 GLY A CA 1
ATOM 1441 C C . GLY A 1 189 ? 21.198 -4.760 10.691 1.00 79.25 189 GLY A C 1
ATOM 1442 O O . GLY A 1 189 ? 21.295 -4.073 11.705 1.00 79.25 189 GLY A O 1
ATOM 1443 N N . ALA A 1 190 ? 20.537 -5.919 10.676 1.00 81.38 190 ALA A N 1
ATOM 1444 C CA . ALA A 1 190 ? 19.841 -6.475 11.832 1.00 81.38 190 ALA A CA 1
ATOM 1445 C C . ALA A 1 190 ? 20.792 -6.786 13.002 1.00 81.38 190 ALA A C 1
ATOM 1447 O O . ALA A 1 190 ? 20.427 -6.564 14.151 1.00 81.38 190 ALA A O 1
ATOM 1448 N N . MET A 1 191 ? 22.018 -7.247 12.724 1.00 80.38 191 MET A N 1
ATOM 1449 C CA . MET A 1 191 ? 23.048 -7.488 13.748 1.00 80.38 191 MET A CA 1
ATOM 1450 C C . MET A 1 191 ? 23.637 -6.206 14.357 1.00 80.38 191 MET A C 1
ATOM 1452 O O . MET A 1 191 ? 24.258 -6.285 15.409 1.00 80.38 191 MET A O 1
ATOM 1456 N N . TYR A 1 192 ? 23.515 -5.054 13.691 1.00 79.31 192 TYR A N 1
ATOM 1457 C CA . TYR A 1 192 ? 24.030 -3.770 14.188 1.00 79.31 192 TYR A CA 1
ATOM 1458 C C . TYR A 1 192 ? 22.974 -2.962 14.954 1.00 79.31 192 TYR A C 1
ATOM 1460 O O . TYR A 1 192 ? 23.308 -2.223 15.876 1.00 79.31 192 TYR A O 1
ATOM 1468 N N . VAL A 1 193 ? 21.706 -3.071 14.548 1.00 69.25 193 VAL A N 1
ATOM 1469 C CA . VAL A 1 193 ? 20.575 -2.376 15.187 1.00 69.25 193 VAL A CA 1
ATOM 1470 C C . VAL A 1 193 ? 20.101 -3.100 16.457 1.00 69.25 193 VAL A C 1
ATOM 1472 O O . VAL A 1 193 ? 19.478 -2.473 17.314 1.00 69.25 193 VAL A O 1
ATOM 1475 N N . ARG A 1 194 ? 20.407 -4.397 16.589 1.00 62.94 194 ARG A N 1
ATOM 1476 C CA . ARG A 1 194 ? 20.096 -5.236 17.754 1.00 62.94 194 ARG A CA 1
ATOM 1477 C C . ARG A 1 194 ? 21.283 -5.368 18.701 1.00 62.94 194 ARG A C 1
ATOM 1479 O O . ARG A 1 194 ? 21.028 -5.397 19.925 1.00 62.94 194 ARG A O 1
#

Foldseek 3Di:
DVPDDVVVVVVCVVCVLLCCLLVVLLVLLVVLLVLLDDDPDDPPCVSSVVSVVVSVPVCSSVVVSVVVLLCCLVPVQQPPDDPDPDNDRCSVSSNVSNVNSVVVNVVVVVVVVVVVVVVVVVVVVVVVVVVVCVVVVHDDDPVVVVVVVVVVVVVVVVVVVVVVLVVLLVVLVVVDPDPVCSCVVSVVVVVVVD

Radius of gyration: 23.71 Å; chains: 1; bounding box: 50×48×72 Å

pLDDT: mean 78.92, std 11.77, range [40.97, 94.5]

Secondary structure (DSSP, 8-state):
--S-SHHHHHHHHHHHHHHHHHHHHHHHHHHHHHHHS--S--TTHHHHHHHHHHTTSTHHHHHHHHHHHHHHIIIIITS---SSS-----HHHHHHHHHHHHHHHHHHHHHHHHHHHHHHHHHHHHHHHHHHHHHTTPPP-HHHHHHHHHHHHHHHHHHHHHHHHHHHHHHHHHH-S-HHHHHHHHHHHHHHH-